Protein AF-A0A8T3WHX4-F1 (afdb_monomer_lite)

Sequence (305 aa):
MKNKLLLIAVSFVVFTLLFSSGVLADYHKINESRRNDYTARLKHISCRIELTKTQLDIFSVANSSVLVYKAPLDADYSKLQELANLLNHKEFDRYFTTTFKDNLKNAVKAVQAEKFGIKKTNITMQQKLNLKSLNKETIAAFANCTNNADKNWSNARADHLNSWITRWNNIIAKMKEKGYDTAEMEVVVADAQNMLLPAIEAVRSATKKDIRTSMENARNLHLHLWARFEIARINTYLKSIESEAALAGYTAEISAIKAKLDQASNTAVTGKKYREGEFETVWSLIKDATKMLKELNKKLKENAS

Secondary structure (DSSP, 8-state):
-HHHHHHHHHHHHHHHHHHHHHHHHHHHHHHHHHHHHHHHHHHHHHHHHHHHHHHHHHHTTT-GGGGGGHHHHHHHHHHHHHHHHTT-HHHHHHHIIIIIHHHHHHHHHHHHHHHHHTTTS---HHHHHHHHHHHHHHHHHHHHHHHHHHHHHHHHHHHHHHHHHHHHHHHHHHHHTTT---HHHHHHHHHIIIIIHHHHHHHHT--TTTHHHHHHHHHHHHHHHHHHHHHHHHHHHHHHHHHHHHHTT-HHHHHHHHHHHHHHHHH--TTSPPPTTHHHHHHHHHHHHHHHHHHHHHHHHHHT-

Radius of gyration: 28.19 Å; chains: 1; bounding box: 70×34×85 Å

Foldseek 3Di:
DVVVVVVVVVVVVVVVVVVPVVVVVVVVVVLVLLLLVLVLVLLLLVLLLQLLQLLLVLLCVQPVVLNVLNVQSVVLSVVLVVCSVVSVVVVSVVSVVPSNVVSSVVSVVSSVVSVVCVVVGPDDPVSVVVSVVSNVVSVVSSVVSNQVSLLSSLLSLLVSLVVVLVVLVVVLVVCVVVVFDQPQSVVLSVVCVVQLNVLSVCLNPDDPVCNVVSSLLSVQQSLLSVLSNLLSVLVRLCVVCVVVCVVVVNPVLSVLLVVLSVLLNVLSDGPDGHDPCSSVSSVVSSVVSVVSSVVSVVVSVVVVD

Structure (mmCIF, N/CA/C/O backbone):
data_AF-A0A8T3WHX4-F1
#
_entry.id   AF-A0A8T3WHX4-F1
#
loop_
_atom_site.group_PDB
_atom_site.id
_atom_site.type_symbol
_atom_site.label_atom_id
_atom_site.label_alt_id
_atom_site.label_comp_id
_atom_site.label_asym_id
_atom_site.label_entity_id
_atom_site.label_seq_id
_atom_site.pdbx_PDB_ins_code
_atom_site.Cartn_x
_atom_site.Cartn_y
_atom_site.Cartn_z
_atom_site.occupancy
_atom_site.B_iso_or_equiv
_atom_site.auth_seq_id
_atom_site.auth_comp_id
_atom_site.auth_asym_id
_atom_site.auth_atom_id
_atom_site.pdbx_PDB_model_num
ATOM 1 N N . MET A 1 1 ? -35.736 -15.973 37.127 1.00 44.12 1 MET A N 1
ATOM 2 C CA . MET A 1 1 ? -34.348 -16.419 36.846 1.00 44.12 1 MET A CA 1
ATOM 3 C C . MET A 1 1 ? -34.167 -17.102 35.484 1.00 44.12 1 MET A C 1
ATOM 5 O O . MET A 1 1 ? -33.146 -16.854 34.862 1.00 44.12 1 MET A O 1
ATOM 9 N N . LYS A 1 2 ? -35.134 -17.869 34.950 1.00 34.66 2 LYS A N 1
ATOM 10 C CA . LYS A 1 2 ? -34.991 -18.561 33.646 1.00 34.66 2 LYS A CA 1
ATOM 11 C C . LYS A 1 2 ? -34.812 -17.649 32.411 1.00 34.66 2 LYS A C 1
ATOM 13 O O . LYS A 1 2 ? -34.098 -18.032 31.493 1.00 34.66 2 LYS A O 1
ATOM 18 N N . ASN A 1 3 ? -35.338 -16.419 32.417 1.00 35.06 3 ASN A N 1
ATOM 19 C CA . ASN A 1 3 ? -35.192 -15.495 31.275 1.00 35.06 3 ASN A CA 1
ATOM 20 C C . ASN A 1 3 ? -33.819 -14.798 31.182 1.00 35.06 3 ASN A C 1
ATOM 22 O O . ASN A 1 3 ? -33.457 -14.338 30.105 1.00 35.06 3 ASN A O 1
ATOM 26 N N . LYS A 1 4 ? -33.030 -14.741 32.269 1.00 33.72 4 LYS A N 1
ATOM 27 C CA . LYS A 1 4 ? -31.681 -14.140 32.235 1.00 33.72 4 LYS A CA 1
ATOM 28 C C . LYS A 1 4 ? -30.642 -15.084 31.614 1.00 33.72 4 LYS A C 1
ATOM 30 O O . LYS A 1 4 ? -29.783 -14.624 30.875 1.00 33.72 4 LYS A O 1
ATOM 35 N N . LEU A 1 5 ? -30.773 -16.397 31.825 1.00 33.88 5 LEU A N 1
ATOM 36 C CA . LEU A 1 5 ? -29.877 -17.401 31.230 1.00 33.88 5 LEU A CA 1
ATOM 37 C C . LEU A 1 5 ? -30.015 -17.505 29.701 1.00 33.88 5 LEU A C 1
ATOM 39 O O . LEU A 1 5 ? -29.019 -17.718 29.013 1.00 33.88 5 LEU A O 1
ATOM 43 N N . LEU A 1 6 ? -31.223 -17.307 29.159 1.00 29.81 6 LEU A N 1
ATOM 44 C CA . LEU A 1 6 ? -31.456 -17.385 27.712 1.00 29.81 6 LEU A CA 1
ATOM 45 C C . LEU A 1 6 ? -30.807 -16.210 26.952 1.00 29.81 6 LEU A C 1
ATOM 47 O O . LEU A 1 6 ? -30.259 -16.402 25.870 1.00 29.81 6 LEU A O 1
ATOM 51 N N . LEU A 1 7 ? -30.801 -15.008 27.543 1.00 34.72 7 LEU A N 1
ATOM 52 C CA . LEU A 1 7 ? -30.148 -13.815 26.981 1.00 34.72 7 LEU A CA 1
ATOM 53 C C . LEU A 1 7 ? -28.613 -13.930 26.969 1.00 34.72 7 LEU A C 1
ATOM 55 O O . LEU A 1 7 ? -27.963 -13.484 26.025 1.00 34.72 7 LEU A O 1
ATOM 59 N N . ILE A 1 8 ? -28.034 -14.580 27.982 1.00 39.50 8 ILE A N 1
ATOM 60 C CA . ILE A 1 8 ? -26.582 -14.787 28.098 1.00 39.50 8 ILE A CA 1
ATOM 61 C C . ILE A 1 8 ? -26.089 -15.818 27.064 1.00 39.50 8 ILE A C 1
ATOM 63 O O . ILE A 1 8 ? -25.049 -15.614 26.433 1.00 39.50 8 ILE A O 1
ATOM 67 N N . ALA A 1 9 ? -26.866 -16.879 26.813 1.00 30.94 9 ALA A N 1
ATOM 68 C CA . ALA A 1 9 ? -26.526 -17.920 25.838 1.00 30.94 9 ALA A CA 1
ATOM 69 C C . ALA A 1 9 ? -26.570 -17.426 24.375 1.00 30.94 9 ALA A C 1
ATOM 71 O O . ALA A 1 9 ? -25.698 -17.779 23.578 1.00 30.94 9 ALA A O 1
ATOM 72 N N . VAL A 1 10 ? -27.523 -16.552 24.025 1.00 35.22 10 VAL A N 1
ATOM 73 C CA . VAL A 1 10 ? -27.605 -15.943 22.680 1.00 35.22 10 VAL A CA 1
ATOM 74 C C . VAL A 1 10 ? -26.435 -14.978 22.433 1.00 35.22 10 VAL A C 1
ATOM 76 O O . VAL A 1 10 ? -25.884 -14.937 21.332 1.00 35.22 10 VAL A O 1
ATOM 79 N N . SER A 1 11 ? -25.967 -14.275 23.469 1.00 36.84 11 SER A N 1
ATOM 80 C CA . SER A 1 11 ? -24.803 -13.381 23.380 1.00 36.84 11 SER A CA 1
ATOM 81 C C . SER A 1 11 ? -23.476 -14.143 23.158 1.00 36.84 11 SER A C 1
ATOM 83 O O . SER A 1 11 ? -22.572 -13.657 22.474 1.00 36.84 11 SER A O 1
ATOM 85 N N . PHE A 1 12 ? -23.368 -15.383 23.656 1.00 37.88 12 PHE A N 1
ATOM 86 C CA . PHE A 1 12 ? -22.169 -16.231 23.551 1.00 37.88 12 PHE A CA 1
ATOM 87 C C . PHE A 1 12 ? -21.910 -16.781 22.133 1.00 37.88 12 PHE A C 1
ATOM 89 O O . PHE A 1 12 ? -20.769 -16.755 21.657 1.00 37.88 12 PHE A O 1
ATOM 96 N N . VAL A 1 13 ? -22.961 -17.221 21.430 1.00 34.72 13 VAL A N 1
ATOM 97 C CA . VAL A 1 13 ? -22.865 -17.746 20.049 1.00 34.72 13 VAL A CA 1
ATOM 98 C C . VAL A 1 13 ? -22.573 -16.621 19.051 1.00 34.72 13 VAL A C 1
ATOM 100 O O . VAL A 1 13 ? -21.792 -16.790 18.115 1.00 34.72 13 VAL A O 1
ATOM 103 N N . VAL A 1 14 ? -23.110 -15.425 19.299 1.00 42.41 14 VAL A N 1
ATOM 104 C CA . VAL A 1 14 ? -22.839 -14.244 18.472 1.00 42.41 14 VAL A CA 1
ATOM 105 C C . VAL A 1 14 ? -21.390 -13.764 18.651 1.00 42.41 14 VAL A C 1
ATOM 107 O O . VAL A 1 14 ? -20.746 -13.414 17.667 1.00 42.41 14 VAL A O 1
ATOM 110 N N . PHE A 1 15 ? -20.815 -13.810 19.860 1.00 36.56 15 PHE A N 1
ATOM 111 C CA . PHE A 1 15 ? -19.453 -13.310 20.119 1.00 36.56 15 PHE A CA 1
ATOM 112 C C . PHE A 1 15 ? -18.329 -14.180 19.524 1.00 36.56 15 PHE A C 1
ATOM 114 O O . PHE A 1 15 ? -17.323 -13.647 19.054 1.00 36.56 15 PHE A O 1
ATOM 121 N N . THR A 1 16 ? -18.494 -15.505 19.482 1.00 33.81 16 THR A N 1
ATOM 122 C CA . THR A 1 16 ? -17.503 -16.434 18.898 1.00 33.81 16 THR A CA 1
ATOM 123 C C . THR A 1 16 ? -17.530 -16.450 17.363 1.00 33.81 16 THR A C 1
ATOM 125 O O . THR A 1 16 ? -16.471 -16.535 16.739 1.00 33.81 16 THR A O 1
ATOM 128 N N . LEU A 1 17 ? -18.695 -16.242 16.735 1.00 30.28 17 LEU A N 1
ATOM 129 C CA . LEU A 1 17 ? -18.825 -16.098 15.273 1.00 30.28 17 LEU A CA 1
ATOM 130 C C . LEU A 1 17 ? -18.271 -14.764 14.727 1.00 30.28 17 LEU A C 1
ATOM 132 O O . LEU A 1 17 ? -17.933 -14.659 13.543 1.00 30.28 17 LEU A O 1
ATOM 136 N N . LEU A 1 18 ? -18.133 -13.741 15.577 1.00 38.16 18 LEU A N 1
ATOM 137 C CA . LEU A 1 18 ? -17.643 -12.409 15.191 1.00 38.16 18 LEU A CA 1
ATOM 138 C C . LEU A 1 18 ? -16.124 -12.312 15.035 1.00 38.16 18 LEU A C 1
ATOM 140 O O . LEU A 1 18 ? -15.649 -11.438 14.309 1.00 38.16 18 LEU A O 1
ATOM 144 N N . PHE A 1 19 ? -15.360 -13.201 15.673 1.00 36.44 19 PHE A N 1
ATOM 145 C CA . PHE A 1 19 ? -13.902 -13.228 15.527 1.00 36.44 19 PHE A CA 1
ATOM 146 C C . PHE A 1 19 ? -13.427 -14.156 14.403 1.00 36.44 19 PHE A C 1
ATOM 148 O O . PHE A 1 19 ? -12.376 -13.898 13.829 1.00 36.44 19 PHE A O 1
ATOM 155 N N . SER A 1 20 ? -14.188 -15.185 14.023 1.00 29.36 20 SER A N 1
ATOM 156 C CA . SER A 1 20 ? -13.793 -16.122 12.959 1.00 29.36 20 SER A CA 1
ATOM 157 C C . SER A 1 20 ? -14.139 -15.623 11.548 1.00 29.36 20 SER A C 1
ATOM 159 O O . SER A 1 20 ? -13.330 -15.754 10.629 1.00 29.36 20 SER A O 1
ATOM 161 N N . SER A 1 21 ? -15.295 -14.976 11.369 1.00 31.39 21 SER A N 1
ATOM 162 C CA . SER A 1 21 ? -15.745 -14.477 10.057 1.00 31.39 21 SER A CA 1
ATOM 163 C C . SER A 1 21 ? -15.014 -13.208 9.587 1.00 31.39 21 SER A C 1
ATOM 165 O O . SER A 1 21 ? -14.838 -13.004 8.386 1.00 31.39 21 SER A O 1
ATOM 167 N N . GLY A 1 22 ? -14.526 -12.374 10.514 1.00 33.88 22 GLY A N 1
ATOM 168 C CA . GLY A 1 22 ? -13.678 -11.217 10.196 1.00 33.88 22 GLY A CA 1
ATOM 169 C C . GLY A 1 22 ? -12.252 -11.603 9.783 1.00 33.88 22 GLY A C 1
ATOM 170 O O . GLY A 1 22 ? -11.690 -10.991 8.881 1.00 33.88 22 GLY A O 1
ATOM 171 N N . VAL A 1 23 ? -11.692 -12.660 10.381 1.00 35.44 23 VAL A N 1
ATOM 172 C CA . VAL A 1 23 ? -10.307 -13.101 10.134 1.00 35.44 23 VAL A CA 1
ATOM 173 C C . VAL A 1 23 ? -10.142 -13.761 8.757 1.00 35.44 23 VAL A C 1
ATOM 175 O O . VAL A 1 23 ? -9.121 -13.558 8.104 1.00 35.44 23 VAL A O 1
ATOM 178 N N . LEU A 1 24 ? -11.153 -14.485 8.262 1.00 32.44 24 LEU A N 1
ATOM 179 C CA . LEU A 1 24 ? -11.115 -15.097 6.924 1.00 32.44 24 LEU A CA 1
ATOM 180 C C . LEU A 1 24 ? -11.288 -14.069 5.789 1.00 32.44 24 LEU A C 1
ATOM 182 O O . LEU A 1 24 ? -10.594 -14.156 4.774 1.00 32.44 24 LEU A O 1
ATOM 186 N N . ALA A 1 25 ? -12.147 -13.057 5.969 1.00 38.97 25 ALA A N 1
ATOM 187 C CA . ALA A 1 25 ? -12.275 -11.944 5.021 1.00 38.97 25 ALA A CA 1
ATOM 188 C C . ALA A 1 25 ? -11.016 -11.052 4.999 1.00 38.97 25 ALA A C 1
ATOM 190 O O . ALA A 1 25 ? -10.627 -10.550 3.941 1.00 38.97 25 ALA A O 1
ATOM 191 N N . ASP A 1 26 ? -10.346 -10.908 6.147 1.00 40.34 26 ASP A N 1
ATOM 192 C CA . ASP A 1 26 ? -9.062 -10.213 6.267 1.00 40.34 26 ASP A CA 1
ATOM 193 C C . ASP A 1 26 ? -7.917 -10.966 5.592 1.00 40.34 26 ASP A C 1
ATOM 195 O O . ASP A 1 26 ? -7.108 -10.353 4.897 1.00 40.34 26 ASP A O 1
ATOM 199 N N . TYR A 1 27 ? -7.868 -12.293 5.724 1.00 38.28 27 TYR A N 1
ATOM 200 C CA . TYR A 1 27 ? -6.847 -13.115 5.075 1.00 38.28 27 TYR A CA 1
ATOM 201 C C . TYR A 1 27 ? -6.923 -13.030 3.541 1.00 38.28 27 TYR A C 1
ATOM 203 O O . TYR A 1 27 ? -5.904 -12.838 2.874 1.00 38.28 27 TYR A O 1
ATOM 211 N N . HIS A 1 28 ? -8.132 -13.088 2.971 1.00 47.25 28 HIS A N 1
ATOM 212 C CA . HIS A 1 28 ? -8.327 -13.014 1.520 1.00 47.25 28 HIS A CA 1
ATOM 213 C C . HIS A 1 28 ? -7.901 -11.660 0.923 1.00 47.25 28 HIS A C 1
ATOM 215 O O . HIS A 1 28 ? -7.259 -11.633 -0.127 1.00 47.25 28 HIS A O 1
ATOM 221 N N . LYS A 1 29 ? -8.185 -10.545 1.610 1.00 51.53 29 LYS A N 1
ATOM 222 C CA . LYS A 1 29 ? -7.857 -9.189 1.131 1.00 51.53 29 LYS A CA 1
ATOM 223 C C . LYS A 1 29 ? -6.411 -8.762 1.413 1.00 51.53 29 LYS A C 1
ATOM 225 O O . LYS A 1 29 ? -5.824 -8.037 0.612 1.00 51.53 29 LYS A O 1
ATOM 230 N N . ILE A 1 30 ? -5.785 -9.263 2.485 1.00 54.19 30 ILE A N 1
ATOM 231 C CA . ILE A 1 30 ? -4.330 -9.122 2.698 1.00 54.19 30 ILE A CA 1
ATOM 232 C C . ILE A 1 30 ? -3.565 -9.824 1.567 1.00 54.19 30 ILE A C 1
ATOM 234 O O . ILE A 1 30 ? -2.595 -9.272 1.042 1.00 54.19 30 ILE A O 1
ATOM 238 N N . ASN A 1 31 ? -4.025 -11.005 1.149 1.00 59.16 31 ASN A N 1
ATOM 239 C CA . ASN A 1 31 ? -3.454 -11.720 0.008 1.00 59.16 31 ASN A CA 1
ATOM 240 C C . ASN A 1 31 ? -3.692 -10.989 -1.323 1.00 59.16 31 ASN A C 1
ATOM 242 O O . ASN A 1 31 ? -2.823 -11.022 -2.190 1.00 59.16 31 ASN A O 1
ATOM 246 N N . GLU A 1 32 ? -4.810 -10.278 -1.474 1.00 64.25 32 GLU A N 1
ATOM 247 C CA . GLU A 1 32 ? -5.110 -9.456 -2.653 1.00 64.25 32 GLU A CA 1
ATOM 248 C C . GLU A 1 32 ? -4.188 -8.229 -2.766 1.00 64.25 32 GLU A C 1
ATOM 250 O O . GLU A 1 32 ? -3.567 -8.030 -3.809 1.00 64.25 32 GLU A O 1
ATOM 255 N N . SER A 1 33 ? -3.984 -7.466 -1.681 1.00 64.38 33 SER A N 1
ATOM 256 C CA . SER A 1 33 ? -3.007 -6.360 -1.680 1.00 64.38 33 SER A CA 1
ATOM 257 C C . SER A 1 33 ? -1.594 -6.856 -2.000 1.00 64.38 33 SER A C 1
ATOM 259 O O . SER A 1 33 ? -0.880 -6.218 -2.771 1.00 64.38 33 SER A O 1
ATOM 261 N N . ARG A 1 34 ? -1.189 -8.000 -1.435 1.00 65.81 34 ARG A N 1
ATOM 262 C CA . ARG A 1 34 ? 0.125 -8.614 -1.693 1.00 65.81 34 ARG A CA 1
ATOM 263 C C . ARG A 1 34 ? 0.274 -9.083 -3.141 1.00 65.81 34 ARG A C 1
ATOM 265 O O . ARG A 1 34 ? 1.330 -8.898 -3.743 1.00 65.81 34 ARG A O 1
ATOM 272 N N . ARG A 1 35 ? -0.784 -9.655 -3.718 1.00 72.69 35 ARG A N 1
ATOM 273 C CA . ARG A 1 35 ? -0.833 -10.052 -5.131 1.00 72.69 35 ARG A CA 1
ATOM 274 C C . ARG A 1 35 ? -0.706 -8.839 -6.055 1.00 72.69 35 ARG A C 1
ATOM 276 O O . ARG A 1 35 ? 0.020 -8.911 -7.047 1.00 72.69 35 ARG A O 1
ATOM 283 N N . ASN A 1 36 ? -1.345 -7.722 -5.711 1.00 71.38 36 ASN A N 1
ATOM 284 C CA . ASN A 1 36 ? -1.266 -6.478 -6.480 1.00 71.38 36 ASN A CA 1
ATOM 285 C C . ASN A 1 36 ? 0.154 -5.884 -6.469 1.00 71.38 36 ASN A C 1
ATOM 287 O O . ASN A 1 36 ? 0.651 -5.485 -7.525 1.00 71.38 36 ASN A O 1
ATOM 291 N N . ASP A 1 37 ? 0.846 -5.912 -5.324 1.00 73.69 37 ASP A N 1
ATOM 292 C CA . ASP A 1 37 ? 2.240 -5.453 -5.218 1.00 73.69 37 ASP A CA 1
ATOM 293 C C . ASP A 1 37 ? 3.197 -6.289 -6.090 1.00 73.69 37 ASP A C 1
ATOM 295 O O . ASP A 1 37 ? 4.044 -5.735 -6.799 1.00 73.69 37 ASP A O 1
ATOM 299 N N . TYR A 1 38 ? 3.039 -7.618 -6.120 1.00 77.44 38 TYR A N 1
ATOM 300 C CA . TYR A 1 38 ? 3.853 -8.465 -7.001 1.00 77.44 38 TYR A CA 1
ATOM 301 C C . TYR A 1 38 ? 3.509 -8.323 -8.472 1.00 77.44 38 TYR A C 1
ATOM 303 O O . TYR A 1 38 ? 4.416 -8.294 -9.301 1.00 77.44 38 TYR A O 1
ATOM 311 N N . THR A 1 39 ? 2.228 -8.198 -8.803 1.00 80.69 39 THR A N 1
ATOM 312 C CA . THR A 1 39 ? 1.787 -7.994 -10.187 1.00 80.69 39 THR A CA 1
ATOM 313 C C . THR A 1 39 ? 2.396 -6.713 -10.757 1.00 80.69 39 THR A C 1
ATOM 315 O O . THR A 1 39 ? 2.941 -6.712 -11.863 1.00 80.69 39 THR A O 1
ATOM 318 N N . ALA A 1 40 ? 2.400 -5.634 -9.971 1.00 79.69 40 ALA A N 1
ATOM 319 C CA . ALA A 1 40 ? 3.067 -4.392 -10.334 1.00 79.69 40 ALA A CA 1
ATOM 320 C C . ALA A 1 40 ? 4.581 -4.562 -10.497 1.00 79.69 40 ALA A C 1
ATOM 322 O O . ALA A 1 40 ? 5.148 -4.174 -11.522 1.00 79.69 40 ALA A O 1
ATOM 323 N N . ARG A 1 41 ? 5.249 -5.190 -9.524 1.00 83.50 41 ARG A N 1
ATOM 324 C CA . ARG A 1 41 ? 6.698 -5.418 -9.587 1.00 83.50 41 ARG A CA 1
ATOM 325 C C . ARG A 1 41 ? 7.097 -6.281 -10.786 1.00 83.50 41 ARG A C 1
ATOM 327 O O . ARG A 1 41 ? 8.065 -5.954 -11.469 1.00 83.50 41 ARG A O 1
ATOM 334 N N . LEU A 1 42 ? 6.329 -7.324 -11.094 1.00 89.44 42 LEU A N 1
ATOM 335 C CA . LEU A 1 42 ? 6.496 -8.135 -12.299 1.00 89.44 42 LEU A CA 1
ATOM 336 C C . LEU A 1 42 ? 6.311 -7.317 -13.572 1.00 89.44 42 LEU A C 1
ATOM 338 O O . LEU A 1 42 ? 7.056 -7.519 -14.528 1.00 89.44 42 LEU A O 1
ATOM 342 N N . LYS A 1 43 ? 5.370 -6.366 -13.597 1.00 89.00 43 LYS A N 1
ATOM 343 C CA . LYS A 1 43 ? 5.200 -5.479 -14.751 1.00 89.00 43 LYS A CA 1
ATOM 344 C C . LYS A 1 43 ? 6.442 -4.615 -14.979 1.00 89.00 43 LYS A C 1
ATOM 346 O O . LYS A 1 43 ? 6.907 -4.536 -16.112 1.00 89.00 43 LYS A O 1
ATOM 351 N N . HIS A 1 44 ? 7.036 -4.052 -13.925 1.00 88.12 44 HIS A N 1
ATOM 352 C CA . HIS A 1 44 ? 8.306 -3.317 -14.032 1.00 88.12 44 HIS A CA 1
ATOM 353 C C . HIS A 1 44 ? 9.461 -4.192 -14.526 1.00 88.12 44 HIS A C 1
ATOM 355 O O . HIS A 1 44 ? 10.242 -3.763 -15.378 1.00 88.12 44 HIS A O 1
ATOM 361 N N . ILE A 1 45 ? 9.562 -5.415 -14.003 1.00 91.94 45 ILE A N 1
ATOM 362 C CA . ILE A 1 45 ? 10.577 -6.392 -14.412 1.00 91.94 45 ILE A CA 1
ATOM 363 C C . ILE A 1 45 ? 10.409 -6.744 -15.890 1.00 91.94 45 ILE A C 1
ATOM 365 O O . ILE A 1 45 ? 11.378 -6.663 -16.638 1.00 91.94 45 ILE A O 1
ATOM 369 N N . SER A 1 46 ? 9.181 -7.024 -16.329 1.00 94.06 46 SER A N 1
ATOM 370 C CA . SER A 1 46 ? 8.849 -7.274 -17.735 1.00 94.06 46 SER A CA 1
ATOM 371 C C . SER A 1 46 ? 9.247 -6.096 -18.626 1.00 94.06 46 SER A C 1
ATOM 373 O O . SER A 1 46 ? 9.973 -6.303 -19.592 1.00 94.06 46 SER A O 1
ATOM 375 N N . CYS A 1 47 ? 8.896 -4.852 -18.267 1.00 92.94 47 CYS A N 1
ATOM 376 C CA . CYS A 1 47 ? 9.319 -3.672 -19.034 1.00 92.94 47 CYS A CA 1
ATOM 377 C C . CYS A 1 47 ? 10.850 -3.616 -19.191 1.00 92.94 47 CYS A C 1
ATOM 379 O O . CYS A 1 47 ? 11.364 -3.287 -20.259 1.00 92.94 47 CYS A O 1
ATOM 381 N N . ARG A 1 48 ? 11.592 -3.921 -18.118 1.00 93.88 48 ARG A N 1
ATOM 382 C CA . ARG A 1 48 ? 13.059 -3.888 -18.108 1.00 93.88 48 ARG A CA 1
ATOM 383 C C . ARG A 1 48 ? 13.669 -5.004 -18.953 1.00 93.88 48 ARG A C 1
ATOM 385 O O . ARG A 1 48 ? 14.607 -4.729 -19.695 1.00 93.88 48 ARG A O 1
ATOM 392 N N . ILE A 1 49 ? 13.136 -6.218 -18.845 1.00 95.38 49 ILE A N 1
ATOM 393 C CA . ILE A 1 49 ? 13.542 -7.370 -19.653 1.00 95.38 49 ILE A CA 1
ATOM 394 C C . ILE A 1 49 ? 13.298 -7.082 -21.133 1.00 95.38 49 ILE A C 1
ATOM 396 O O . ILE A 1 49 ? 14.220 -7.235 -21.926 1.00 95.38 49 ILE A O 1
ATOM 400 N N . GLU A 1 50 ? 12.118 -6.580 -21.498 1.00 95.88 50 GLU A N 1
ATOM 401 C CA . GLU A 1 50 ? 11.776 -6.276 -22.892 1.00 95.88 50 GLU A CA 1
ATOM 402 C C . GLU A 1 50 ? 12.651 -5.162 -23.481 1.00 95.88 50 GLU A C 1
ATOM 404 O O . GLU A 1 50 ? 13.133 -5.295 -24.608 1.00 95.88 50 GLU A O 1
ATOM 409 N N . LEU A 1 51 ? 12.967 -4.114 -22.706 1.00 95.88 51 LEU A N 1
ATOM 410 C CA . LEU A 1 51 ? 13.972 -3.118 -23.100 1.00 95.88 51 LEU A CA 1
ATOM 411 C C . LEU A 1 51 ? 15.312 -3.791 -23.413 1.00 95.88 51 LEU A C 1
ATOM 413 O O . LEU A 1 51 ? 15.895 -3.550 -24.467 1.00 95.88 51 LEU A O 1
ATOM 417 N N . THR A 1 52 ? 15.814 -4.615 -22.493 1.00 95.69 52 THR A N 1
ATOM 418 C CA . THR A 1 52 ? 17.122 -5.256 -22.647 1.00 95.69 52 THR A CA 1
ATOM 419 C C . THR A 1 52 ? 17.132 -6.235 -23.819 1.00 95.69 52 THR A C 1
ATOM 421 O O . THR A 1 52 ? 18.048 -6.174 -24.630 1.00 95.69 52 THR A O 1
ATOM 424 N N . LYS A 1 53 ? 16.102 -7.071 -23.980 1.00 97.00 53 LYS A N 1
ATOM 425 C CA . LYS A 1 53 ? 15.962 -8.003 -25.109 1.00 97.00 53 LYS A CA 1
ATOM 426 C C . LYS A 1 53 ? 15.915 -7.275 -26.449 1.00 97.00 53 LYS A C 1
ATOM 428 O O . LYS A 1 53 ? 16.647 -7.656 -27.355 1.00 97.00 53 LYS A O 1
ATOM 433 N N . THR A 1 54 ? 15.133 -6.200 -26.546 1.00 95.38 54 THR A N 1
ATOM 434 C CA . THR A 1 54 ? 15.047 -5.395 -27.773 1.00 95.38 54 THR A CA 1
ATOM 435 C C . THR A 1 54 ? 16.382 -4.716 -28.081 1.00 95.38 54 THR A C 1
ATOM 437 O O . THR A 1 54 ? 16.806 -4.659 -29.229 1.00 95.38 54 THR A O 1
ATOM 440 N N . GLN A 1 55 ? 17.105 -4.240 -27.062 1.00 93.94 55 GLN A N 1
ATOM 441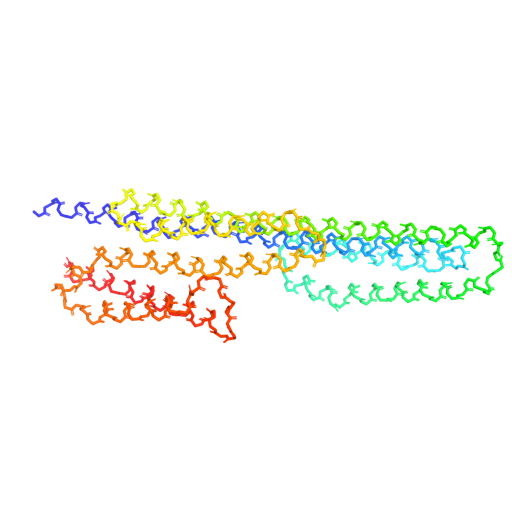 C CA . GLN A 1 55 ? 18.453 -3.704 -27.260 1.00 93.94 55 GLN A CA 1
ATOM 442 C C . GLN A 1 55 ? 19.444 -4.778 -27.718 1.00 93.94 55 GLN A C 1
ATOM 444 O O . GLN A 1 55 ? 20.269 -4.493 -28.580 1.00 93.94 55 GLN A O 1
ATOM 449 N N . LEU A 1 56 ? 19.357 -6.003 -27.192 1.00 94.81 56 LEU A N 1
ATOM 450 C CA . LEU A 1 56 ? 20.164 -7.126 -27.673 1.00 94.81 56 LEU A CA 1
ATOM 451 C C . LEU A 1 56 ? 19.876 -7.431 -29.153 1.00 94.81 56 LEU A C 1
ATOM 453 O O . LEU A 1 56 ? 20.827 -7.654 -29.890 1.00 94.81 56 LEU A O 1
ATOM 457 N N . ASP A 1 57 ? 18.618 -7.360 -29.607 1.00 94.00 57 ASP A N 1
ATOM 458 C CA . ASP A 1 57 ? 18.263 -7.510 -31.033 1.00 94.00 57 ASP A CA 1
ATOM 459 C C . ASP A 1 57 ? 18.814 -6.384 -31.905 1.00 94.00 57 ASP A C 1
ATOM 461 O O . ASP A 1 57 ? 19.375 -6.619 -32.970 1.00 94.00 57 ASP A O 1
ATOM 465 N N . ILE A 1 58 ? 18.679 -5.138 -31.449 1.00 90.50 58 ILE A N 1
ATOM 466 C CA . ILE A 1 58 ? 19.217 -3.976 -32.164 1.00 90.50 58 ILE A CA 1
ATOM 467 C C . ILE A 1 58 ? 20.729 -4.148 -32.349 1.00 90.50 58 ILE A C 1
ATOM 469 O O . ILE A 1 58 ? 21.262 -3.927 -33.435 1.00 90.50 58 ILE A O 1
ATOM 473 N N . PHE A 1 59 ? 21.434 -4.561 -31.296 1.00 88.44 59 PHE A N 1
ATOM 474 C CA . PHE A 1 59 ? 22.889 -4.666 -31.314 1.00 88.44 59 PHE A CA 1
ATOM 475 C C . PHE A 1 59 ? 23.424 -6.003 -31.845 1.00 88.44 59 PHE A C 1
ATOM 477 O O . PHE A 1 59 ? 24.613 -6.084 -32.155 1.00 88.44 59 PHE A O 1
ATOM 484 N N . SER A 1 60 ? 22.579 -7.016 -32.066 1.00 90.12 60 SER A N 1
ATOM 485 C CA . SER A 1 60 ? 23.013 -8.297 -32.640 1.00 90.12 60 SER A CA 1
ATOM 486 C C . SER A 1 60 ? 23.496 -8.180 -34.084 1.00 90.12 60 SER A C 1
ATOM 488 O O . SER A 1 60 ? 24.213 -9.057 -34.557 1.00 90.12 60 SER A O 1
ATOM 490 N N . VAL A 1 61 ? 23.150 -7.087 -34.776 1.00 84.56 61 VAL A N 1
ATOM 491 C CA . VAL A 1 61 ? 23.702 -6.738 -36.097 1.00 84.56 61 VAL A CA 1
ATOM 492 C C . VAL A 1 61 ? 25.228 -6.592 -36.049 1.00 84.56 61 VAL A C 1
ATOM 494 O O . VAL A 1 61 ? 25.899 -6.885 -37.034 1.00 84.56 61 VAL A O 1
ATOM 497 N N . ALA A 1 62 ? 25.783 -6.148 -34.915 1.00 81.56 62 ALA A N 1
ATOM 498 C CA . ALA A 1 62 ? 27.227 -6.047 -34.721 1.00 81.56 62 ALA A CA 1
ATOM 499 C C . ALA A 1 62 ? 27.845 -7.363 -34.228 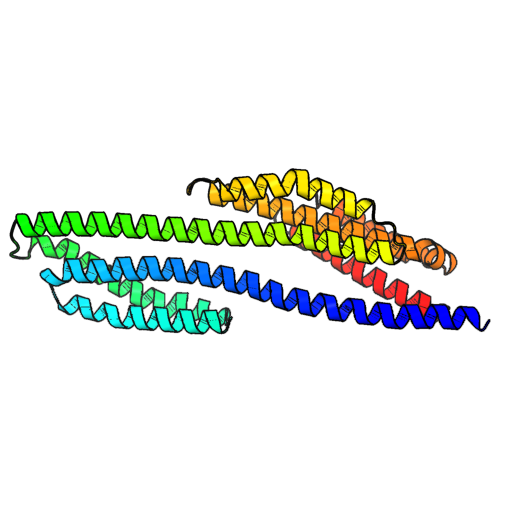1.00 81.56 62 ALA A C 1
ATOM 501 O O . ALA A 1 62 ? 28.949 -7.711 -34.643 1.00 81.56 62 ALA A O 1
ATOM 502 N N . ASN A 1 63 ? 27.134 -8.090 -33.363 1.00 86.19 63 ASN A N 1
ATOM 503 C CA . ASN A 1 63 ? 27.598 -9.341 -32.778 1.00 86.19 63 ASN A CA 1
ATOM 504 C C . ASN A 1 63 ? 26.411 -10.213 -32.346 1.00 86.19 63 ASN A C 1
ATOM 506 O O . ASN A 1 63 ? 25.777 -9.951 -31.325 1.00 86.19 63 ASN A O 1
ATOM 510 N N . SER A 1 64 ? 26.129 -11.291 -33.076 1.00 89.19 64 SER A N 1
ATOM 511 C CA . SER A 1 64 ? 24.989 -12.169 -32.782 1.00 89.19 64 SER A CA 1
ATOM 512 C C . SER A 1 64 ? 25.126 -12.952 -31.470 1.00 89.19 64 SER A C 1
ATOM 514 O O . SER A 1 64 ? 24.113 -13.383 -30.918 1.00 89.19 64 SER A O 1
ATOM 516 N N . SER A 1 65 ? 26.339 -13.095 -30.918 1.00 91.62 65 SER A N 1
ATOM 517 C CA . SER A 1 65 ? 26.564 -13.838 -29.666 1.00 91.62 65 SER A CA 1
ATOM 518 C C . SER A 1 65 ? 25.856 -13.216 -28.458 1.00 91.62 65 SER A C 1
ATOM 520 O O . SER A 1 65 ? 25.525 -13.928 -27.511 1.00 91.62 65 SER A O 1
ATOM 522 N N . VAL A 1 66 ? 25.529 -11.918 -28.503 1.00 92.38 66 VAL A N 1
ATOM 523 C CA . VAL A 1 66 ? 24.795 -11.247 -27.418 1.00 92.38 66 VAL A CA 1
ATOM 524 C C . VAL A 1 66 ? 23.366 -11.770 -27.247 1.00 92.38 66 VAL A C 1
ATOM 526 O O . VAL A 1 66 ? 22.772 -11.612 -26.182 1.00 92.38 66 VAL A O 1
ATOM 529 N N . LEU A 1 67 ? 22.808 -12.454 -28.248 1.00 95.31 67 LEU A N 1
ATOM 530 C CA . LEU A 1 67 ? 21.476 -13.051 -28.145 1.00 95.31 67 LEU A CA 1
ATOM 531 C C . LEU A 1 67 ? 21.409 -14.178 -27.099 1.00 95.31 67 LEU A C 1
ATOM 533 O O . LEU A 1 67 ? 20.320 -14.470 -26.603 1.00 95.31 67 LEU A O 1
ATOM 537 N N . VAL A 1 68 ? 22.553 -14.744 -26.681 1.00 96.25 68 VAL A N 1
ATOM 538 C CA . VAL A 1 68 ? 22.624 -15.759 -25.612 1.00 96.25 68 VAL A CA 1
ATOM 539 C C . VAL A 1 68 ? 22.038 -15.263 -24.284 1.00 96.25 68 VAL A C 1
ATOM 541 O O . VAL A 1 68 ? 21.533 -16.05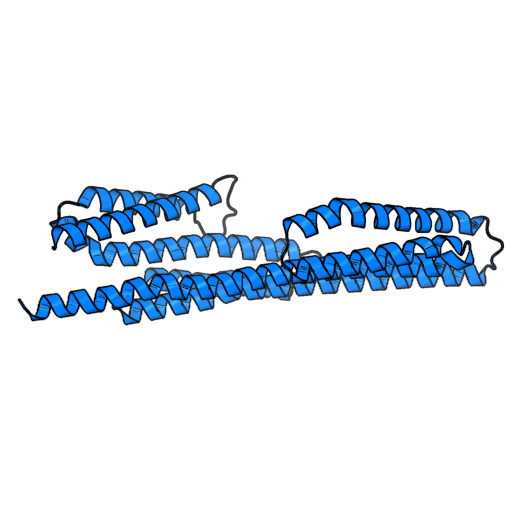3 -23.491 1.00 96.25 68 VAL A O 1
ATOM 544 N N . TYR A 1 69 ? 22.045 -13.947 -24.049 1.00 96.19 69 TYR A N 1
ATOM 545 C CA . TYR A 1 69 ? 21.525 -13.351 -22.821 1.00 96.19 69 TYR A CA 1
ATOM 546 C C . TYR A 1 69 ? 19.992 -13.293 -22.763 1.00 96.19 69 TYR A C 1
ATOM 548 O O . TYR A 1 69 ? 19.451 -12.979 -21.706 1.00 96.19 69 TYR A O 1
ATOM 556 N N . LYS A 1 70 ? 19.271 -13.597 -23.851 1.00 96.75 70 LYS A N 1
ATOM 557 C CA . LYS A 1 70 ? 17.799 -13.542 -23.869 1.00 96.75 70 LYS A CA 1
ATOM 558 C C . LYS A 1 70 ? 17.145 -14.676 -23.083 1.00 96.75 70 LYS A C 1
ATOM 560 O O . LYS A 1 70 ? 16.284 -14.411 -22.251 1.00 96.75 70 LYS A O 1
ATOM 565 N N . ALA A 1 71 ? 17.576 -15.916 -23.316 1.00 96.31 71 ALA A N 1
ATOM 566 C CA . ALA A 1 71 ? 16.959 -17.090 -22.700 1.00 96.31 71 ALA A CA 1
ATOM 567 C C . ALA A 1 71 ? 17.014 -17.070 -21.156 1.00 96.31 71 ALA A C 1
ATOM 569 O O . ALA A 1 71 ? 15.988 -17.353 -20.536 1.00 96.31 71 ALA A O 1
ATOM 570 N N . PRO A 1 72 ? 18.128 -16.662 -20.508 1.00 95.94 72 PRO A N 1
ATOM 571 C CA . PRO A 1 72 ? 18.149 -16.465 -19.059 1.00 95.94 72 PRO A CA 1
ATOM 572 C C . PRO A 1 72 ? 17.120 -15.441 -18.563 1.00 95.94 72 PRO A C 1
ATOM 574 O O . PRO A 1 72 ? 16.478 -15.683 -17.548 1.00 95.94 72 PRO A O 1
ATOM 577 N N . LEU A 1 73 ? 16.904 -14.332 -19.283 1.00 96.00 73 LEU A N 1
ATOM 578 C CA . LEU A 1 73 ? 15.924 -13.315 -18.880 1.00 96.00 73 LEU A CA 1
ATOM 579 C C . LEU A 1 73 ? 14.480 -13.829 -18.971 1.00 96.00 73 LEU A C 1
ATOM 581 O O . LEU A 1 73 ? 13.671 -13.535 -18.091 1.00 96.00 73 LEU A O 1
ATOM 585 N N . ASP A 1 74 ? 14.155 -14.608 -20.004 1.00 95.94 74 ASP A N 1
ATOM 586 C CA . ASP A 1 74 ? 12.828 -15.222 -20.153 1.00 95.94 74 ASP A CA 1
ATOM 587 C C . ASP A 1 74 ? 12.569 -16.282 -19.065 1.00 95.94 74 ASP A C 1
ATOM 589 O O . ASP A 1 74 ? 11.475 -16.349 -18.489 1.00 95.94 74 ASP A O 1
ATOM 593 N N . ALA A 1 75 ? 13.598 -17.066 -18.724 1.00 96.56 75 ALA A N 1
ATOM 594 C CA . ALA A 1 75 ? 13.550 -18.012 -17.614 1.00 96.56 75 ALA A CA 1
ATOM 595 C C . ALA A 1 75 ? 13.374 -17.295 -16.263 1.00 96.56 75 ALA A C 1
ATOM 597 O O . ALA A 1 75 ? 12.519 -17.692 -15.467 1.00 96.56 75 ALA A O 1
ATOM 598 N N . ASP A 1 76 ? 14.112 -16.205 -16.030 1.00 95.31 76 ASP A N 1
ATOM 599 C CA . ASP A 1 76 ? 14.000 -15.407 -14.807 1.00 95.31 76 ASP A CA 1
ATOM 600 C C . ASP A 1 76 ? 12.592 -14.816 -14.650 1.00 95.31 76 ASP A C 1
ATOM 602 O O . ASP A 1 76 ? 12.021 -14.856 -13.558 1.00 95.31 76 ASP A O 1
ATOM 606 N N . TYR A 1 77 ? 12.007 -14.285 -15.733 1.00 95.44 77 TYR A N 1
ATOM 607 C CA . TYR A 1 77 ? 10.641 -13.761 -15.705 1.00 95.44 77 TYR A CA 1
ATOM 608 C C . TYR A 1 77 ? 9.632 -14.848 -15.336 1.00 95.44 77 TYR A C 1
ATOM 610 O O . TYR A 1 77 ? 8.807 -14.643 -14.444 1.00 95.44 77 TYR A O 1
ATOM 618 N N . SER A 1 78 ? 9.741 -16.015 -15.974 1.00 96.44 78 SER A N 1
ATOM 619 C CA . SER A 1 78 ? 8.871 -17.164 -15.711 1.00 96.44 78 SER A CA 1
ATOM 620 C C . SER A 1 78 ? 8.973 -17.615 -14.252 1.00 96.44 78 SER A C 1
ATOM 622 O O . SER A 1 78 ? 7.952 -17.822 -13.593 1.00 96.44 78 SER A O 1
ATOM 624 N N . LYS A 1 79 ? 10.194 -17.679 -13.701 1.00 95.75 79 LYS A N 1
ATOM 625 C CA . LYS A 1 79 ? 10.402 -18.064 -12.302 1.00 95.75 79 LYS A CA 1
ATOM 626 C C . LYS A 1 79 ? 9.846 -17.032 -11.324 1.00 95.75 79 LYS A C 1
ATOM 628 O O . LYS A 1 79 ? 9.200 -17.390 -10.342 1.00 95.75 79 LYS A O 1
ATOM 633 N N . LEU A 1 80 ? 10.060 -15.745 -11.583 1.00 93.81 80 LEU A N 1
ATOM 634 C CA . LEU A 1 80 ? 9.497 -14.678 -10.757 1.00 93.81 80 LEU A CA 1
ATOM 635 C C . LEU A 1 80 ? 7.964 -14.673 -10.817 1.00 93.81 80 LEU A C 1
ATOM 637 O O . LEU A 1 80 ? 7.316 -14.445 -9.795 1.00 93.81 80 LEU A O 1
ATOM 641 N N . GLN A 1 81 ? 7.376 -14.956 -11.981 1.00 94.12 81 GLN A N 1
ATOM 642 C CA . GLN A 1 81 ? 5.929 -15.079 -12.140 1.00 94.12 81 GLN A CA 1
ATOM 643 C C . GLN A 1 81 ? 5.366 -16.265 -11.347 1.00 94.12 81 GLN A C 1
ATOM 645 O O . GLN A 1 81 ? 4.378 -16.105 -10.633 1.00 94.12 81 GLN A O 1
ATOM 650 N N . GLU A 1 82 ? 6.020 -17.426 -11.405 1.00 93.81 82 GLU A N 1
ATOM 651 C CA . GLU A 1 82 ? 5.686 -18.597 -10.586 1.00 93.81 82 GLU A CA 1
ATOM 652 C C . GLU A 1 82 ? 5.704 -18.249 -9.086 1.00 93.81 82 GLU A C 1
ATOM 654 O O . GLU A 1 82 ? 4.720 -18.467 -8.379 1.00 93.81 82 GLU A O 1
ATOM 659 N N . LEU A 1 83 ? 6.789 -17.632 -8.603 1.00 92.12 83 LEU A N 1
ATOM 660 C CA . LEU A 1 83 ? 6.946 -17.257 -7.193 1.00 92.12 83 LEU A CA 1
ATOM 661 C C . LEU A 1 83 ? 5.903 -16.228 -6.733 1.00 92.12 83 LEU A C 1
ATOM 663 O O . LEU A 1 83 ? 5.410 -16.315 -5.606 1.00 92.12 83 LEU A O 1
ATOM 667 N N . ALA A 1 84 ? 5.542 -15.278 -7.599 1.00 88.56 84 ALA A N 1
ATOM 668 C CA . ALA A 1 84 ? 4.480 -14.312 -7.332 1.00 88.56 84 ALA A CA 1
ATOM 669 C C . ALA A 1 84 ? 3.098 -14.974 -7.250 1.00 88.56 84 ALA A C 1
ATOM 671 O O . ALA A 1 84 ? 2.327 -14.658 -6.344 1.00 88.56 84 ALA A O 1
ATOM 672 N N . ASN A 1 85 ? 2.795 -15.915 -8.150 1.00 87.75 85 ASN A N 1
ATOM 673 C CA . ASN A 1 85 ? 1.535 -16.665 -8.140 1.00 87.75 85 ASN A CA 1
ATOM 674 C C . ASN A 1 85 ? 1.394 -17.523 -6.874 1.00 87.75 85 ASN A C 1
ATOM 676 O O . ASN A 1 85 ? 0.300 -17.631 -6.321 1.00 87.75 85 ASN A O 1
ATOM 680 N N . LEU A 1 86 ? 2.508 -18.070 -6.380 1.00 88.69 86 LEU A N 1
ATOM 681 C CA . LEU A 1 86 ? 2.584 -18.808 -5.117 1.00 88.69 86 LEU A CA 1
ATOM 682 C C . LEU A 1 86 ? 2.598 -17.906 -3.868 1.00 88.69 86 LEU A C 1
ATOM 684 O O . LEU A 1 86 ? 2.618 -18.424 -2.753 1.00 88.69 86 LEU A O 1
ATOM 688 N N . LEU A 1 87 ? 2.620 -16.574 -4.024 1.00 84.00 87 LEU A N 1
ATOM 689 C CA . LEU A 1 87 ? 2.783 -15.600 -2.932 1.00 84.00 87 LEU A CA 1
ATOM 690 C C . LEU A 1 87 ? 4.027 -15.872 -2.054 1.00 84.00 87 LEU A C 1
ATOM 692 O O . LEU A 1 87 ? 4.052 -15.551 -0.863 1.00 84.00 87 LEU A O 1
ATOM 696 N N . ASN A 1 88 ? 5.087 -16.457 -2.626 1.00 86.31 88 ASN A N 1
ATOM 697 C CA . ASN A 1 88 ? 6.300 -16.814 -1.890 1.00 86.31 88 ASN A CA 1
ATOM 698 C C . ASN A 1 88 ? 7.271 -15.625 -1.812 1.00 86.31 88 ASN A C 1
ATOM 700 O O . ASN A 1 88 ? 8.228 -15.518 -2.580 1.00 86.31 88 ASN A O 1
ATOM 704 N N . HIS A 1 89 ? 7.012 -14.724 -0.862 1.00 80.19 89 HIS A N 1
ATOM 705 C CA . HIS A 1 89 ? 7.693 -13.432 -0.777 1.00 80.19 89 HIS A CA 1
ATOM 706 C C . HIS A 1 89 ? 9.210 -13.525 -0.616 1.00 80.19 89 HIS A C 1
ATOM 708 O O . HIS A 1 89 ? 9.974 -12.888 -1.341 1.00 80.19 89 HIS A O 1
ATOM 714 N N . LYS A 1 90 ? 9.634 -14.342 0.350 1.00 86.56 90 LYS A N 1
ATOM 715 C CA . LYS A 1 90 ? 11.042 -14.514 0.707 1.00 86.56 90 LYS A CA 1
ATOM 716 C C . LYS A 1 90 ? 11.839 -15.017 -0.489 1.00 86.56 90 LYS A C 1
ATOM 718 O O . LYS A 1 90 ? 12.929 -14.522 -0.762 1.00 86.56 90 LYS A O 1
ATOM 723 N N . GLU A 1 91 ? 11.279 -15.990 -1.196 1.00 91.56 91 GLU A N 1
ATOM 724 C CA . GLU A 1 91 ? 11.945 -16.610 -2.327 1.00 91.56 91 GLU A CA 1
ATOM 725 C C . GLU A 1 91 ? 11.930 -15.712 -3.564 1.00 91.56 91 GLU A C 1
ATOM 727 O O . GLU A 1 91 ? 12.953 -15.597 -4.235 1.00 91.56 91 GLU A O 1
ATOM 732 N N . PHE A 1 92 ? 10.827 -14.996 -3.816 1.00 91.69 92 PHE A N 1
ATOM 733 C CA . PHE A 1 92 ? 10.771 -13.970 -4.858 1.00 91.69 92 PHE A CA 1
ATOM 734 C C . PHE A 1 92 ? 11.872 -12.923 -4.660 1.00 91.69 92 PHE A C 1
ATOM 736 O O . PHE A 1 92 ? 12.620 -12.627 -5.590 1.00 91.69 92 PHE A O 1
ATOM 743 N N . ASP A 1 93 ? 11.999 -12.369 -3.451 1.00 88.38 93 ASP A N 1
ATOM 744 C CA . ASP A 1 93 ? 12.991 -11.331 -3.157 1.00 88.38 93 ASP A CA 1
ATOM 745 C C . ASP A 1 93 ? 14.424 -11.853 -3.234 1.00 88.38 93 ASP A C 1
ATOM 747 O O . ASP A 1 93 ? 15.301 -11.182 -3.791 1.00 88.38 93 ASP A O 1
ATOM 751 N N . ARG A 1 94 ? 14.664 -13.072 -2.741 1.00 93.38 94 ARG A N 1
ATOM 752 C CA . ARG A 1 94 ? 15.962 -13.740 -2.857 1.00 93.38 94 ARG A CA 1
ATOM 753 C C . ARG A 1 94 ? 16.346 -13.936 -4.321 1.00 93.38 94 ARG A C 1
ATOM 755 O O . ARG A 1 94 ? 17.432 -13.519 -4.717 1.00 93.38 94 ARG A O 1
ATOM 762 N N . TYR A 1 95 ? 15.456 -14.506 -5.130 1.00 94.44 95 TYR A N 1
ATOM 763 C CA . TYR A 1 95 ? 15.702 -14.754 -6.551 1.00 94.44 95 TYR A CA 1
ATOM 764 C C . TYR A 1 95 ? 15.899 -13.447 -7.331 1.00 94.44 95 TYR A C 1
ATOM 766 O O . TYR A 1 95 ? 16.839 -13.314 -8.115 1.00 94.44 95 TYR A O 1
ATOM 774 N N . PHE A 1 96 ? 15.064 -12.438 -7.057 1.00 92.19 96 PHE A N 1
ATOM 775 C CA . PHE A 1 96 ? 15.169 -11.112 -7.664 1.00 92.19 96 PHE A CA 1
ATOM 776 C C . PHE A 1 96 ? 16.517 -10.439 -7.380 1.00 92.19 96 PHE A C 1
ATOM 778 O O . PHE A 1 96 ? 17.109 -9.846 -8.278 1.00 92.19 96 PHE A O 1
ATOM 785 N N . THR A 1 97 ? 16.994 -10.485 -6.132 1.00 90.00 97 THR A N 1
ATOM 786 C CA . THR A 1 97 ? 18.221 -9.784 -5.710 1.00 90.00 97 THR A CA 1
ATOM 787 C C . THR A 1 97 ? 19.512 -10.517 -6.065 1.00 90.00 97 THR A C 1
ATOM 789 O O . THR A 1 97 ? 20.567 -9.881 -6.046 1.00 90.00 97 THR A O 1
ATOM 792 N N . THR A 1 98 ? 19.423 -11.803 -6.409 1.00 91.81 98 THR A N 1
ATOM 793 C CA . THR A 1 98 ? 20.554 -12.656 -6.793 1.00 91.81 98 THR A CA 1
ATOM 794 C C . THR A 1 98 ? 20.490 -12.986 -8.287 1.00 91.81 98 THR A C 1
ATOM 796 O O . THR A 1 98 ? 20.927 -12.174 -9.102 1.00 91.81 98 THR A O 1
ATOM 799 N N . THR A 1 99 ? 19.879 -14.114 -8.661 1.00 93.19 99 THR A N 1
ATOM 800 C CA . THR A 1 99 ? 19.859 -14.672 -10.023 1.00 93.19 99 THR A CA 1
ATOM 801 C C . THR A 1 99 ? 19.405 -13.667 -11.080 1.00 93.19 99 THR A C 1
ATOM 803 O O . THR A 1 99 ? 20.173 -13.348 -11.987 1.00 93.19 99 THR A O 1
ATOM 806 N N . PHE A 1 100 ? 18.205 -13.093 -10.930 1.00 93.44 100 PHE A N 1
ATOM 807 C CA . PHE A 1 100 ? 17.670 -12.154 -11.922 1.00 93.44 100 PHE A CA 1
ATOM 808 C C . PHE A 1 100 ? 18.545 -10.901 -12.066 1.00 93.44 100 PHE A C 1
ATOM 810 O O . PHE A 1 100 ? 18.823 -10.440 -13.175 1.00 93.44 100 PHE A O 1
ATOM 817 N N . LYS A 1 101 ? 18.997 -10.330 -10.942 1.00 92.00 101 LYS A N 1
ATOM 818 C CA . LYS A 1 101 ? 19.824 -9.119 -10.948 1.00 92.00 101 LYS A CA 1
ATOM 819 C C . LYS A 1 101 ? 21.157 -9.352 -11.657 1.00 92.00 101 LYS A C 1
ATOM 821 O O . LYS A 1 101 ? 21.590 -8.472 -12.405 1.00 92.00 101 LYS A O 1
ATOM 826 N N . ASP A 1 102 ? 21.787 -10.503 -11.444 1.00 94.56 102 ASP A N 1
ATOM 827 C CA . ASP A 1 102 ? 23.057 -10.852 -12.082 1.00 94.56 102 ASP A CA 1
ATOM 828 C C . ASP A 1 102 ? 22.892 -11.104 -13.584 1.00 94.56 102 ASP A C 1
ATOM 830 O O . ASP A 1 102 ? 23.635 -10.526 -14.385 1.00 94.56 102 ASP A O 1
ATOM 834 N N . ASN A 1 103 ? 21.868 -11.859 -13.988 1.00 94.62 103 ASN A N 1
ATOM 835 C CA . ASN A 1 103 ? 21.551 -12.094 -15.399 1.00 94.62 103 ASN A CA 1
ATOM 836 C C . ASN A 1 103 ? 21.239 -10.787 -16.139 1.00 94.62 103 ASN A C 1
ATOM 838 O O . ASN A 1 103 ? 21.832 -10.504 -17.184 1.00 94.62 103 ASN A O 1
ATOM 842 N N . LEU A 1 104 ? 20.388 -9.932 -15.560 1.00 95.31 104 LEU A N 1
ATOM 843 C CA . LEU A 1 104 ? 20.081 -8.617 -16.120 1.00 95.31 104 LEU A CA 1
ATOM 844 C C . LEU A 1 104 ? 21.331 -7.738 -16.222 1.00 95.31 104 LEU A C 1
ATOM 846 O O . LEU A 1 104 ? 21.539 -7.070 -17.235 1.00 95.31 104 LEU A O 1
ATOM 850 N N . LYS A 1 105 ? 22.188 -7.732 -15.196 1.00 94.69 105 LYS A N 1
ATOM 851 C CA . LYS A 1 105 ? 23.446 -6.973 -15.207 1.00 94.69 105 LYS A CA 1
ATOM 852 C C . LYS A 1 105 ? 24.366 -7.437 -16.334 1.00 94.69 105 LYS A C 1
ATOM 854 O O . LYS A 1 105 ? 24.959 -6.591 -17.004 1.00 94.69 105 LYS A O 1
ATOM 859 N N . ASN A 1 106 ? 24.482 -8.743 -16.555 1.00 95.19 106 ASN A N 1
ATOM 860 C CA . ASN A 1 106 ? 25.305 -9.302 -17.625 1.00 95.19 106 ASN A CA 1
ATOM 861 C C . ASN A 1 106 ? 24.748 -8.949 -19.011 1.00 95.19 106 ASN A C 1
ATOM 863 O O . ASN A 1 106 ? 25.497 -8.462 -19.857 1.00 95.19 106 ASN A O 1
ATOM 867 N N . ALA A 1 107 ? 23.433 -9.065 -19.207 1.00 95.06 107 ALA A N 1
ATOM 868 C CA . ALA A 1 107 ? 22.768 -8.660 -20.443 1.00 95.06 107 ALA A CA 1
ATOM 869 C C . ALA A 1 107 ? 22.954 -7.158 -20.741 1.00 95.06 107 ALA A C 1
ATOM 871 O O . ALA A 1 107 ? 23.309 -6.769 -21.853 1.00 95.06 107 ALA A O 1
ATOM 872 N N . VAL A 1 108 ? 22.794 -6.295 -19.731 1.00 93.56 108 VAL A N 1
ATOM 873 C CA . VAL A 1 108 ? 23.010 -4.844 -19.868 1.00 93.56 108 VAL A CA 1
ATOM 874 C C . VAL A 1 108 ? 24.469 -4.519 -20.196 1.00 93.56 108 VAL A C 1
ATOM 876 O O . VAL A 1 108 ? 24.725 -3.637 -21.016 1.00 93.56 108 VAL A O 1
ATOM 879 N N . LYS A 1 109 ? 25.436 -5.223 -19.593 1.00 94.25 109 LYS A N 1
ATOM 880 C CA . LYS A 1 109 ? 26.857 -5.066 -19.938 1.00 94.25 109 LYS A CA 1
ATOM 881 C C . LYS A 1 109 ? 27.129 -5.436 -21.396 1.00 94.25 109 LYS A C 1
ATOM 883 O O . LYS A 1 109 ? 27.858 -4.702 -22.056 1.00 94.25 109 LYS A O 1
ATOM 888 N N . ALA A 1 110 ? 26.524 -6.510 -21.902 1.00 93.12 110 ALA A N 1
ATOM 889 C CA . ALA A 1 110 ? 26.650 -6.900 -23.305 1.00 93.12 110 ALA A CA 1
ATOM 890 C C . ALA A 1 110 ? 26.085 -5.821 -24.243 1.00 93.12 110 ALA A C 1
ATOM 892 O O . ALA A 1 110 ? 26.778 -5.368 -25.150 1.00 93.12 110 ALA A O 1
ATOM 893 N N . VAL A 1 111 ? 24.886 -5.301 -23.950 1.00 91.94 111 VAL A N 1
ATOM 894 C CA . VAL A 1 111 ? 24.296 -4.160 -24.677 1.00 91.94 111 VAL A CA 1
ATOM 895 C C . VAL A 1 111 ? 25.236 -2.948 -24.689 1.00 91.94 111 VAL A C 1
ATOM 897 O O . VAL A 1 111 ? 25.423 -2.307 -25.723 1.00 91.94 111 VAL A O 1
ATOM 900 N N . GLN A 1 112 ? 25.835 -2.607 -23.544 1.00 90.62 112 GLN A N 1
ATOM 901 C CA . GLN A 1 112 ? 26.766 -1.480 -23.449 1.00 90.62 112 GLN A CA 1
ATOM 902 C C . GLN A 1 112 ? 28.036 -1.713 -24.271 1.00 90.62 112 GLN A C 1
ATOM 904 O O . GLN A 1 112 ? 28.456 -0.802 -24.987 1.00 90.62 112 GLN A O 1
ATOM 909 N N . ALA A 1 113 ? 28.624 -2.908 -24.191 1.00 88.75 113 ALA A N 1
ATOM 910 C CA . ALA A 1 113 ? 29.817 -3.271 -24.946 1.00 88.75 113 ALA A CA 1
ATOM 911 C C . ALA A 1 113 ? 29.586 -3.117 -26.457 1.00 88.75 113 ALA A C 1
ATOM 913 O O . ALA A 1 113 ? 30.359 -2.425 -27.121 1.00 88.75 113 ALA A O 1
ATOM 914 N N . GLU A 1 114 ? 28.473 -3.638 -26.980 1.00 87.94 114 GLU A N 1
ATOM 915 C CA . GLU A 1 114 ? 28.151 -3.539 -28.409 1.00 87.94 114 GLU A CA 1
ATOM 916 C C . GLU A 1 114 ? 27.800 -2.118 -28.848 1.00 87.94 114 GLU A C 1
ATOM 918 O O . GLU A 1 114 ? 28.208 -1.666 -29.919 1.00 87.94 114 GLU A O 1
ATOM 923 N N . LYS A 1 115 ? 27.123 -1.344 -27.994 1.00 83.75 115 LYS A N 1
ATOM 924 C CA . LYS A 1 115 ? 26.857 0.073 -28.271 1.00 83.75 115 LYS A CA 1
ATOM 925 C C . LYS A 1 115 ? 28.151 0.868 -28.497 1.00 83.75 115 LYS A C 1
ATOM 927 O O . LYS A 1 115 ? 28.173 1.770 -29.337 1.00 83.75 115 LYS A O 1
ATOM 932 N N . PHE A 1 116 ? 29.220 0.564 -27.757 1.00 79.69 116 PHE A N 1
ATOM 933 C CA . PHE A 1 116 ? 30.542 1.158 -27.987 1.00 79.69 116 PHE A CA 1
ATOM 934 C C . PHE A 1 116 ? 31.280 0.504 -29.167 1.00 79.69 116 PHE A C 1
ATOM 936 O O . PHE A 1 116 ? 31.961 1.207 -29.920 1.00 79.69 116 PHE A O 1
ATOM 943 N N . GLY A 1 117 ? 31.106 -0.808 -29.349 1.00 76.88 117 GLY A N 1
ATOM 944 C CA . GLY A 1 117 ? 31.672 -1.612 -30.434 1.00 76.88 117 GLY A CA 1
ATOM 945 C C . GLY A 1 117 ? 31.187 -1.211 -31.826 1.00 76.88 117 GLY A C 1
ATOM 946 O O . GLY A 1 117 ? 31.980 -1.234 -32.760 1.00 76.88 117 GLY A O 1
ATOM 947 N N . ILE A 1 118 ? 29.959 -0.697 -31.950 1.00 78.62 118 ILE A N 1
ATOM 948 C CA . ILE A 1 118 ? 29.351 -0.245 -33.215 1.00 78.62 118 ILE A CA 1
ATOM 949 C C . ILE A 1 118 ? 30.202 0.755 -34.000 1.00 78.62 118 ILE A C 1
ATOM 951 O O . ILE A 1 118 ? 30.109 0.823 -35.221 1.00 78.62 118 ILE A O 1
ATOM 955 N N . LYS A 1 119 ? 31.037 1.558 -33.325 1.00 72.88 119 LYS A N 1
ATOM 956 C CA . LYS A 1 119 ? 31.952 2.488 -34.010 1.00 72.88 119 LYS A CA 1
ATOM 957 C C . LYS A 1 119 ? 33.061 1.770 -34.788 1.00 72.88 119 LYS A C 1
ATOM 959 O O . LYS A 1 119 ? 33.656 2.385 -35.663 1.00 72.88 119 LYS A O 1
ATOM 964 N N . LYS A 1 120 ? 33.358 0.524 -34.420 1.00 74.50 120 LYS A N 1
ATOM 965 C CA . LYS A 1 120 ? 34.402 -0.335 -34.988 1.00 74.50 120 LYS A CA 1
ATOM 966 C C . LYS A 1 120 ? 33.832 -1.380 -35.954 1.00 74.50 120 LYS A C 1
ATOM 968 O O . LYS A 1 120 ? 34.599 -2.055 -36.629 1.00 74.50 120 LYS A O 1
ATOM 973 N N . THR A 1 121 ? 32.509 -1.523 -36.015 1.00 77.25 121 THR A N 1
ATOM 974 C CA . THR A 1 121 ? 31.820 -2.448 -36.919 1.00 77.25 121 THR A CA 1
ATOM 975 C C . THR A 1 121 ? 31.657 -1.817 -38.301 1.00 77.25 121 THR A C 1
ATOM 977 O O . THR A 1 121 ? 31.334 -0.633 -38.413 1.00 77.25 121 THR A O 1
ATOM 980 N N . ASN A 1 122 ? 31.835 -2.610 -39.358 1.00 78.38 122 ASN A N 1
ATOM 981 C CA . ASN A 1 122 ? 31.725 -2.160 -40.746 1.00 78.38 122 ASN A CA 1
ATOM 982 C C . ASN A 1 122 ? 30.249 -2.057 -41.195 1.00 78.38 122 ASN A C 1
ATOM 984 O O . ASN A 1 122 ? 29.794 -2.808 -42.054 1.00 78.38 122 ASN A O 1
ATOM 988 N N . ILE A 1 123 ? 29.479 -1.173 -40.549 1.00 82.50 123 ILE A N 1
ATOM 989 C CA . ILE A 1 123 ? 28.069 -0.894 -40.870 1.00 82.50 123 ILE A CA 1
ATOM 990 C C . ILE A 1 123 ? 27.928 0.425 -41.634 1.00 82.50 123 ILE A C 1
ATOM 992 O O . ILE A 1 123 ? 28.687 1.374 -41.426 1.00 82.50 123 ILE A O 1
ATOM 996 N N . THR A 1 124 ? 26.918 0.517 -42.496 1.00 85.56 124 THR A N 1
ATOM 997 C CA . THR A 1 124 ? 26.651 1.733 -43.270 1.00 85.56 124 THR A CA 1
ATOM 998 C C . THR A 1 124 ? 26.137 2.870 -42.381 1.00 85.56 124 THR A C 1
ATOM 1000 O O . THR A 1 124 ? 25.567 2.658 -41.304 1.00 85.56 124 THR A O 1
ATOM 1003 N N . MET A 1 125 ? 26.276 4.114 -42.853 1.00 85.25 125 MET A N 1
ATOM 1004 C CA . MET A 1 125 ? 25.719 5.283 -42.161 1.00 85.25 125 MET A CA 1
ATOM 1005 C C . MET A 1 125 ? 24.198 5.165 -41.973 1.00 85.25 125 MET A C 1
ATOM 1007 O O . MET A 1 125 ? 23.685 5.490 -40.901 1.00 85.25 125 MET A O 1
ATOM 1011 N N . GLN A 1 126 ? 23.484 4.629 -42.970 1.00 85.56 126 GLN A N 1
ATOM 1012 C CA . GLN A 1 126 ? 22.041 4.406 -42.886 1.00 85.56 126 GLN A CA 1
ATOM 1013 C C . GLN A 1 126 ? 21.683 3.383 -41.798 1.00 85.56 126 GLN A C 1
ATOM 1015 O O . GLN A 1 126 ? 20.782 3.628 -40.999 1.00 85.56 126 GLN A O 1
ATOM 1020 N N . GLN A 1 127 ? 22.423 2.273 -41.700 1.00 85.44 127 GLN A N 1
ATOM 1021 C CA . GLN A 1 127 ? 22.238 1.293 -40.623 1.00 85.44 127 GLN A CA 1
ATOM 1022 C C . GLN A 1 127 ? 22.477 1.930 -39.251 1.00 85.44 127 GLN A C 1
ATOM 1024 O O . GLN A 1 127 ? 21.681 1.749 -38.335 1.00 85.44 127 GLN A O 1
ATOM 1029 N N . LYS A 1 128 ? 23.521 2.751 -39.111 1.00 84.06 128 LYS A N 1
ATOM 1030 C CA . LYS A 1 128 ? 23.818 3.460 -37.860 1.00 84.06 128 LYS A CA 1
ATOM 1031 C C . LYS A 1 128 ? 22.705 4.430 -37.446 1.00 84.06 128 LYS A C 1
ATOM 1033 O O . LYS A 1 128 ? 22.376 4.507 -36.259 1.00 84.06 128 LYS A O 1
ATOM 1038 N N . LEU A 1 129 ? 22.123 5.162 -38.398 1.00 87.12 129 LEU A N 1
ATOM 1039 C CA . LEU A 1 129 ? 20.973 6.038 -38.150 1.00 87.12 129 LEU A CA 1
ATOM 1040 C C . LEU A 1 129 ? 19.737 5.233 -37.729 1.00 87.12 129 LEU A C 1
ATOM 1042 O O . LEU A 1 129 ? 19.108 5.583 -36.728 1.00 87.12 129 LEU A O 1
ATOM 1046 N N . ASN A 1 130 ? 19.455 4.121 -38.413 1.00 87.50 130 ASN A N 1
ATOM 1047 C CA . ASN A 1 130 ? 18.346 3.227 -38.075 1.00 87.50 130 ASN A CA 1
ATOM 1048 C C . ASN A 1 130 ? 18.496 2.654 -36.655 1.00 87.50 130 ASN A C 1
ATOM 1050 O O . ASN A 1 130 ? 17.572 2.759 -35.853 1.00 87.50 130 ASN A O 1
ATOM 1054 N N . LEU A 1 131 ? 19.678 2.142 -36.291 1.00 88.50 131 LEU A N 1
ATOM 1055 C CA . LEU A 1 131 ? 19.958 1.617 -34.946 1.00 88.50 131 LEU A CA 1
ATOM 1056 C C . LEU A 1 131 ? 19.772 2.686 -33.857 1.00 88.50 131 LEU A C 1
ATOM 1058 O O . LEU A 1 131 ? 19.233 2.410 -32.783 1.00 88.50 131 LEU A O 1
ATOM 1062 N N . LYS A 1 132 ? 20.185 3.931 -34.132 1.00 88.19 132 LYS A N 1
ATOM 1063 C CA . LYS A 1 132 ? 19.978 5.060 -33.215 1.00 88.19 132 LYS A CA 1
ATOM 1064 C C . LYS A 1 132 ? 18.488 5.376 -33.034 1.00 88.19 132 LYS A C 1
ATOM 1066 O O . LYS A 1 132 ? 18.087 5.634 -31.898 1.00 88.19 132 LYS A O 1
ATOM 1071 N N . SER A 1 133 ? 17.696 5.356 -34.112 1.00 91.88 133 SER A N 1
ATOM 1072 C CA . SER A 1 133 ? 16.241 5.570 -34.046 1.00 91.88 133 SER A CA 1
ATOM 1073 C C . SER A 1 133 ? 15.553 4.463 -33.255 1.00 91.88 133 SER A C 1
ATOM 1075 O O . SER A 1 133 ? 14.912 4.752 -32.248 1.00 91.88 133 SER A O 1
ATOM 1077 N N . LEU A 1 134 ? 15.805 3.199 -33.610 1.00 91.75 134 LEU A N 1
ATOM 1078 C CA . LEU A 1 134 ? 15.231 2.031 -32.938 1.00 91.75 134 LEU A CA 1
ATOM 1079 C C . LEU A 1 134 ? 15.550 2.021 -31.442 1.00 91.75 134 LEU A C 1
ATOM 1081 O O . LEU A 1 134 ? 14.673 1.792 -30.612 1.00 91.75 134 LEU A O 1
ATOM 1085 N N . ASN A 1 135 ? 16.791 2.337 -31.059 1.00 90.19 135 ASN A N 1
ATOM 1086 C CA . ASN A 1 135 ? 17.147 2.411 -29.644 1.00 90.19 135 ASN A CA 1
ATOM 1087 C C . ASN A 1 135 ? 16.442 3.582 -28.929 1.00 90.19 135 ASN A C 1
ATOM 1089 O O . ASN A 1 135 ? 16.071 3.446 -27.764 1.00 90.19 135 ASN A O 1
ATOM 1093 N N . LYS A 1 136 ? 16.229 4.728 -29.594 1.00 93.31 136 LYS A N 1
ATOM 1094 C CA . LYS A 1 136 ? 15.457 5.853 -29.033 1.00 93.31 136 LYS A CA 1
ATOM 1095 C C . LYS A 1 136 ? 13.986 5.470 -28.833 1.00 93.31 136 LYS A C 1
ATOM 1097 O O . LYS A 1 136 ? 13.440 5.735 -27.765 1.00 93.31 136 LYS A O 1
ATOM 1102 N N . GLU A 1 137 ? 13.374 4.831 -29.824 1.00 94.56 137 GLU A N 1
ATOM 1103 C CA . GLU A 1 137 ? 11.996 4.329 -29.769 1.00 94.56 137 GLU A CA 1
ATOM 1104 C C . GLU A 1 137 ? 11.829 3.277 -28.668 1.00 94.56 137 GLU A C 1
ATOM 1106 O O . GLU A 1 137 ? 10.912 3.374 -27.858 1.00 94.56 137 GLU A O 1
ATOM 1111 N N . THR A 1 138 ? 12.777 2.345 -28.548 1.00 92.88 138 THR A N 1
ATOM 1112 C CA . THR A 1 138 ? 12.777 1.318 -27.495 1.00 92.88 138 THR A CA 1
ATOM 1113 C C . THR A 1 138 ? 12.866 1.941 -26.097 1.00 92.88 138 THR A C 1
ATOM 1115 O O . THR A 1 138 ? 12.147 1.538 -25.183 1.00 92.88 138 THR A O 1
ATOM 1118 N N . ILE A 1 139 ? 13.706 2.966 -25.910 1.00 92.19 139 ILE A N 1
ATOM 1119 C CA . ILE A 1 139 ? 13.789 3.701 -24.637 1.00 92.19 139 ILE A CA 1
ATOM 1120 C C . ILE A 1 139 ? 12.468 4.423 -24.329 1.00 92.19 139 ILE A C 1
ATOM 1122 O O . ILE A 1 139 ? 12.030 4.428 -23.176 1.00 92.19 139 ILE A O 1
ATOM 1126 N N . ALA A 1 140 ? 11.813 5.007 -25.336 1.00 92.75 140 ALA A N 1
ATOM 1127 C CA . ALA A 1 140 ? 10.509 5.644 -25.165 1.00 92.75 140 ALA A CA 1
ATOM 1128 C C . ALA A 1 140 ? 9.411 4.622 -24.811 1.00 92.75 140 ALA A C 1
ATOM 1130 O O . ALA A 1 140 ? 8.631 4.857 -23.885 1.00 92.75 140 ALA A O 1
ATOM 1131 N N . ALA A 1 141 ? 9.396 3.461 -25.474 1.00 93.31 141 ALA A N 1
ATOM 1132 C CA . ALA A 1 141 ? 8.485 2.357 -25.177 1.00 93.31 141 ALA A CA 1
ATOM 1133 C C . ALA A 1 141 ? 8.682 1.827 -23.748 1.00 93.31 141 ALA A C 1
ATOM 1135 O O . ALA A 1 141 ? 7.708 1.632 -23.018 1.00 93.31 141 ALA A O 1
ATOM 1136 N N . PHE A 1 142 ? 9.936 1.683 -23.305 1.00 92.50 142 PHE A N 1
ATOM 1137 C CA . PHE A 1 142 ? 10.260 1.347 -21.920 1.00 92.50 142 PHE A CA 1
ATOM 1138 C C . PHE A 1 142 ? 9.713 2.385 -20.938 1.00 92.50 142 PHE A C 1
ATOM 1140 O O . PHE A 1 142 ? 9.040 2.016 -19.975 1.00 92.50 142 PHE A O 1
ATOM 1147 N N . ALA A 1 143 ? 9.959 3.676 -21.186 1.00 88.75 143 ALA A N 1
ATOM 1148 C CA . ALA A 1 143 ? 9.471 4.746 -20.322 1.00 88.75 143 ALA A CA 1
ATOM 1149 C C . ALA A 1 143 ? 7.939 4.702 -20.196 1.00 88.75 143 ALA A C 1
ATOM 1151 O O . ALA A 1 143 ? 7.419 4.720 -19.079 1.00 88.75 143 ALA A O 1
ATOM 1152 N N . ASN A 1 144 ? 7.225 4.543 -21.314 1.00 90.94 144 ASN A N 1
ATOM 1153 C CA . ASN A 1 144 ? 5.771 4.386 -21.326 1.00 90.94 144 ASN A CA 1
ATOM 1154 C C . ASN A 1 144 ? 5.312 3.146 -20.536 1.00 90.94 144 ASN A C 1
ATOM 1156 O O . ASN A 1 144 ? 4.427 3.242 -19.689 1.00 90.94 144 ASN A O 1
ATOM 1160 N N . CYS A 1 145 ? 5.961 1.997 -20.747 1.00 90.06 145 CYS A N 1
ATOM 1161 C CA . CYS A 1 145 ? 5.668 0.758 -20.027 1.00 90.06 145 CYS A CA 1
ATOM 1162 C C . CYS A 1 145 ? 5.812 0.942 -18.508 1.00 90.06 145 CYS A C 1
ATOM 1164 O O . CYS A 1 145 ? 4.903 0.588 -17.755 1.00 90.06 145 CYS A O 1
ATOM 1166 N N . THR A 1 146 ? 6.913 1.557 -18.056 1.00 88.31 146 THR A N 1
ATOM 1167 C CA . THR A 1 146 ? 7.137 1.823 -16.626 1.00 88.31 146 THR A CA 1
ATOM 1168 C C . THR A 1 146 ? 6.145 2.820 -16.046 1.00 88.31 146 THR A C 1
ATOM 1170 O O . THR A 1 146 ? 5.676 2.610 -14.936 1.00 88.31 146 THR A O 1
ATOM 1173 N N . ASN A 1 147 ? 5.771 3.857 -16.801 1.00 86.00 147 ASN A N 1
ATOM 1174 C CA . ASN A 1 147 ? 4.809 4.857 -16.340 1.00 86.00 147 ASN A CA 1
ATOM 1175 C C . ASN A 1 147 ? 3.422 4.234 -16.140 1.00 86.00 147 ASN A C 1
ATOM 1177 O O . ASN A 1 147 ? 2.747 4.520 -15.154 1.00 86.00 147 ASN A O 1
ATOM 1181 N N . ASN A 1 148 ? 3.013 3.350 -17.052 1.00 87.56 148 ASN A N 1
ATOM 1182 C CA . ASN A 1 148 ? 1.761 2.611 -16.928 1.00 87.56 148 ASN A CA 1
ATOM 1183 C C . ASN A 1 148 ? 1.799 1.629 -15.751 1.00 87.56 148 ASN A C 1
ATOM 1185 O O . ASN A 1 148 ? 0.807 1.499 -15.039 1.00 87.56 148 ASN A O 1
ATOM 1189 N N . ALA A 1 149 ? 2.936 0.969 -15.513 1.00 87.19 149 ALA A N 1
ATOM 1190 C CA . ALA A 1 149 ? 3.114 0.100 -14.352 1.00 87.19 149 ALA A CA 1
ATOM 1191 C C . ALA A 1 149 ? 3.003 0.882 -13.028 1.00 87.19 149 ALA A C 1
ATOM 1193 O O . ALA A 1 149 ? 2.216 0.485 -12.168 1.00 87.19 149 ALA A O 1
ATOM 1194 N N . ASP A 1 150 ? 3.692 2.025 -12.912 1.00 84.00 150 ASP A N 1
ATOM 1195 C CA . ASP A 1 150 ? 3.629 2.919 -11.744 1.00 84.00 150 ASP A CA 1
ATOM 1196 C C . ASP A 1 150 ? 2.191 3.403 -11.495 1.00 84.00 150 ASP A C 1
ATOM 1198 O O . ASP A 1 150 ? 1.702 3.375 -10.362 1.00 84.00 150 ASP A O 1
ATOM 1202 N N . LYS A 1 151 ? 1.486 3.816 -12.558 1.00 85.62 151 LYS A N 1
ATOM 1203 C CA . LYS A 1 151 ? 0.102 4.298 -12.469 1.00 85.62 151 LYS A CA 1
ATOM 1204 C C . LYS A 1 151 ? -0.854 3.189 -12.035 1.00 85.62 151 LYS A C 1
ATOM 1206 O O . LYS A 1 151 ? -1.657 3.399 -11.131 1.00 85.62 151 LYS A O 1
ATOM 1211 N N . ASN A 1 152 ? -0.745 2.000 -12.626 1.00 85.50 152 ASN A N 1
ATOM 1212 C CA . ASN A 1 152 ? -1.595 0.862 -12.276 1.00 85.50 152 ASN A CA 1
ATOM 1213 C C . ASN A 1 152 ? -1.366 0.401 -10.834 1.00 85.50 152 ASN A C 1
ATOM 1215 O O . ASN A 1 152 ? -2.332 0.153 -10.116 1.00 85.50 152 ASN A O 1
ATOM 1219 N N . TRP A 1 153 ? -0.107 0.327 -10.392 1.00 85.44 153 TRP A N 1
ATOM 1220 C CA . TRP A 1 153 ? 0.220 0.013 -9.001 1.00 85.44 153 TRP A CA 1
ATOM 1221 C C . TRP A 1 153 ? -0.371 1.041 -8.038 1.00 85.44 153 TRP A C 1
ATOM 1223 O O . TRP A 1 153 ? -1.029 0.682 -7.061 1.00 85.44 153 TRP A O 1
ATOM 1233 N N . SER A 1 154 ? -0.183 2.324 -8.344 1.00 85.00 154 SER A N 1
ATOM 1234 C CA . SER A 1 154 ? -0.685 3.413 -7.510 1.00 85.00 154 SER A CA 1
ATOM 1235 C C . SER A 1 154 ? -2.210 3.410 -7.430 1.00 85.00 154 SER A C 1
ATOM 1237 O O . SER A 1 154 ? -2.752 3.555 -6.339 1.00 85.00 154 SER A O 1
ATOM 1239 N N . ASN A 1 155 ? -2.901 3.163 -8.546 1.00 85.94 155 ASN A N 1
ATOM 1240 C CA . ASN A 1 155 ? -4.356 3.022 -8.575 1.00 85.94 155 ASN A CA 1
ATOM 1241 C C . ASN A 1 155 ? -4.823 1.835 -7.726 1.00 85.94 155 ASN A C 1
ATOM 1243 O O . ASN A 1 155 ? -5.672 2.013 -6.860 1.00 85.94 155 ASN A O 1
ATOM 1247 N N . ALA A 1 156 ? -4.214 0.656 -7.889 1.00 83.88 156 ALA A N 1
ATOM 1248 C CA . ALA A 1 156 ? -4.558 -0.519 -7.087 1.00 83.88 156 ALA A CA 1
ATOM 1249 C C . ALA A 1 156 ? -4.340 -0.272 -5.584 1.00 83.88 156 ALA A C 1
ATOM 1251 O O . ALA A 1 156 ? -5.124 -0.713 -4.740 1.00 83.88 156 ALA A O 1
ATOM 1252 N N . ARG A 1 157 ? -3.283 0.468 -5.228 1.00 82.81 157 ARG A N 1
ATOM 1253 C CA . ARG A 1 157 ? -3.021 0.855 -3.842 1.00 82.81 157 ARG A CA 1
ATOM 1254 C C . ARG A 1 157 ? -4.049 1.864 -3.328 1.00 82.81 157 ARG A C 1
ATOM 1256 O O . ARG A 1 157 ? -4.502 1.725 -2.194 1.00 82.81 157 ARG A O 1
ATOM 1263 N N . ALA A 1 158 ? -4.432 2.836 -4.150 1.00 87.06 158 ALA A N 1
ATOM 1264 C CA . ALA A 1 158 ? -5.472 3.814 -3.849 1.00 87.06 158 ALA A CA 1
ATOM 1265 C C . ALA A 1 158 ? -6.836 3.128 -3.627 1.00 87.06 158 ALA A C 1
ATOM 1267 O O . ALA A 1 158 ? -7.513 3.410 -2.640 1.00 87.06 158 ALA A O 1
ATOM 1268 N N . ASP A 1 159 ? -7.188 2.147 -4.461 1.00 85.69 159 ASP A N 1
ATOM 1269 C CA . ASP A 1 159 ? -8.405 1.339 -4.318 1.00 85.69 159 ASP A CA 1
ATOM 1270 C C . ASP A 1 159 ? -8.386 0.495 -3.037 1.00 85.69 159 ASP A C 1
ATOM 1272 O O . ASP A 1 159 ? -9.379 0.433 -2.309 1.00 85.69 159 ASP A O 1
ATOM 1276 N N . HIS A 1 160 ? -7.235 -0.093 -2.697 1.00 83.50 160 HIS A N 1
ATOM 1277 C CA . HIS A 1 160 ? -7.065 -0.788 -1.423 1.00 83.50 160 HIS A CA 1
ATOM 1278 C C . HIS A 1 160 ? -7.281 0.153 -0.225 1.00 83.50 160 HIS A C 1
ATOM 1280 O O . HIS A 1 160 ? -7.980 -0.222 0.717 1.00 83.50 160 HIS A O 1
ATOM 1286 N N . LEU A 1 161 ? -6.735 1.376 -0.251 1.00 84.75 161 LEU A N 1
ATOM 1287 C CA . LEU A 1 161 ? -6.975 2.375 0.801 1.00 84.75 161 LEU A CA 1
ATOM 1288 C C . LEU A 1 161 ? -8.459 2.758 0.890 1.00 84.75 161 LEU A C 1
ATOM 1290 O O . LEU A 1 161 ? -9.002 2.820 1.990 1.00 84.75 161 LEU A O 1
ATOM 1294 N N . ASN A 1 162 ? -9.131 2.937 -0.249 1.00 86.19 162 ASN A N 1
ATOM 1295 C CA . ASN A 1 162 ? -10.565 3.221 -0.295 1.00 86.19 162 ASN A CA 1
ATOM 1296 C C . ASN A 1 162 ? -11.402 2.082 0.322 1.00 86.19 162 ASN A C 1
ATOM 1298 O O . ASN A 1 162 ? -12.362 2.327 1.051 1.00 86.19 162 ASN A O 1
ATOM 1302 N N . SER A 1 163 ? -11.004 0.824 0.101 1.00 86.38 163 SER A N 1
ATOM 1303 C CA . SER A 1 163 ? -11.730 -0.350 0.610 1.00 86.38 163 SER A CA 1
ATOM 1304 C C . SER A 1 163 ? -11.855 -0.395 2.143 1.00 86.38 163 SER A C 1
ATOM 1306 O O . SER A 1 163 ? -12.775 -1.027 2.675 1.00 86.38 163 SER A O 1
ATOM 1308 N N . TRP A 1 164 ? -10.973 0.305 2.866 1.00 85.56 164 TRP A N 1
ATOM 1309 C CA . TRP A 1 164 ? -11.046 0.423 4.322 1.00 85.56 164 TRP A CA 1
ATOM 1310 C C . TRP A 1 164 ? -12.248 1.228 4.796 1.00 85.56 164 TRP A C 1
ATOM 1312 O O . TRP A 1 164 ? -12.840 0.860 5.805 1.00 85.56 164 TRP A O 1
ATOM 1322 N N . ILE A 1 165 ? -12.672 2.251 4.051 1.00 90.06 165 ILE A N 1
ATOM 1323 C CA . ILE A 1 165 ? -13.870 3.030 4.391 1.00 90.06 165 ILE A CA 1
ATOM 1324 C C . ILE A 1 165 ? -15.103 2.120 4.341 1.00 90.06 165 ILE A C 1
ATOM 1326 O O . ILE A 1 165 ? -15.900 2.088 5.279 1.00 90.06 165 ILE A O 1
ATOM 1330 N N . THR A 1 166 ? -15.226 1.292 3.298 1.00 88.38 166 THR A N 1
ATOM 1331 C CA . THR A 1 166 ? -16.291 0.279 3.207 1.00 88.38 166 THR A CA 1
ATOM 1332 C C . THR A 1 166 ? -16.241 -0.700 4.380 1.00 88.38 166 THR A C 1
ATOM 1334 O O . THR A 1 166 ? -17.274 -1.050 4.951 1.00 88.38 166 THR A O 1
ATOM 1337 N N . ARG A 1 167 ? -15.043 -1.138 4.780 1.00 87.44 167 ARG A N 1
ATOM 1338 C CA . ARG A 1 167 ? -14.872 -2.025 5.936 1.00 87.44 167 ARG A CA 1
ATOM 1339 C C . ARG A 1 167 ? -15.312 -1.361 7.241 1.00 87.44 167 ARG A C 1
ATOM 1341 O O . ARG A 1 167 ? -16.001 -2.005 8.028 1.00 87.44 167 ARG A O 1
ATOM 1348 N N . TRP A 1 168 ? -14.923 -0.113 7.472 1.00 94.00 168 TRP A N 1
ATOM 1349 C CA . TRP A 1 168 ? -15.313 0.652 8.654 1.00 94.00 168 TRP A CA 1
ATOM 1350 C C . TRP A 1 168 ? -16.829 0.816 8.734 1.00 94.00 168 TRP A C 1
ATOM 1352 O O . TRP A 1 168 ? -17.409 0.504 9.771 1.00 94.00 168 TRP A O 1
ATOM 1362 N N . ASN A 1 169 ? -17.486 1.140 7.617 1.00 93.56 169 ASN A N 1
ATOM 1363 C CA . ASN A 1 169 ? -18.948 1.183 7.533 1.00 93.56 169 ASN A CA 1
ATOM 1364 C C . ASN A 1 169 ? -19.607 -0.158 7.882 1.00 93.56 169 ASN A C 1
ATOM 1366 O O . ASN A 1 169 ? -20.561 -0.195 8.655 1.00 93.56 169 ASN A O 1
ATOM 1370 N N . ASN A 1 170 ? -19.071 -1.277 7.387 1.00 92.25 170 ASN A N 1
ATOM 1371 C CA . ASN A 1 170 ? -19.595 -2.604 7.723 1.00 92.25 170 ASN A CA 1
ATOM 1372 C C . ASN A 1 170 ? -19.423 -2.950 9.211 1.00 92.25 170 ASN A C 1
ATOM 1374 O O . ASN A 1 170 ? -20.272 -3.627 9.790 1.00 92.25 170 ASN A O 1
ATOM 1378 N N . ILE A 1 171 ? -18.319 -2.523 9.835 1.00 93.31 171 ILE A N 1
ATOM 1379 C CA . ILE A 1 171 ? -18.100 -2.696 11.278 1.00 93.31 171 ILE A CA 1
ATOM 1380 C C . ILE A 1 171 ? -19.112 -1.857 12.063 1.00 93.31 171 ILE A C 1
ATOM 1382 O O . ILE A 1 171 ? -19.751 -2.394 12.965 1.00 93.31 171 ILE A O 1
ATOM 1386 N N . ILE A 1 172 ? -19.292 -0.586 11.688 1.00 96.06 172 ILE A N 1
ATOM 1387 C CA . ILE A 1 172 ? -20.273 0.321 12.297 1.00 96.06 172 ILE A CA 1
ATOM 1388 C C . ILE A 1 172 ? -21.675 -0.284 12.217 1.00 96.06 172 ILE A C 1
ATOM 1390 O O . ILE A 1 172 ? -22.319 -0.426 13.251 1.00 96.06 172 ILE A O 1
ATOM 1394 N N . ALA A 1 173 ? -22.122 -0.718 11.035 1.00 94.44 173 ALA A N 1
ATOM 1395 C CA . ALA A 1 173 ? -23.444 -1.318 10.848 1.00 94.44 173 ALA A CA 1
ATOM 1396 C C . ALA A 1 173 ? -23.665 -2.520 11.784 1.00 94.44 173 ALA A C 1
ATOM 1398 O O . ALA A 1 173 ? -24.618 -2.540 12.559 1.00 94.44 173 ALA A O 1
ATOM 1399 N N . LYS A 1 174 ? -22.712 -3.461 11.820 1.00 93.25 174 LYS A N 1
ATOM 1400 C CA . LYS A 1 174 ? -22.766 -4.640 12.705 1.00 93.25 174 LYS A CA 1
ATOM 1401 C C . LYS A 1 174 ? -22.718 -4.309 14.197 1.00 93.25 174 LYS A C 1
ATOM 1403 O O . LYS A 1 174 ? -23.076 -5.153 15.022 1.00 93.25 174 LYS A O 1
ATOM 1408 N N . MET A 1 175 ? -22.162 -3.158 14.571 1.00 95.06 175 MET A N 1
ATOM 1409 C CA . MET A 1 175 ? -22.139 -2.694 15.958 1.00 95.06 175 MET A CA 1
ATOM 1410 C C . MET A 1 175 ? -23.453 -1.990 16.314 1.00 95.06 175 MET A C 1
ATOM 1412 O O . MET A 1 175 ? -24.037 -2.311 17.348 1.00 95.06 175 MET A O 1
ATOM 1416 N N . LYS A 1 176 ? -23.986 -1.149 15.423 1.00 94.69 176 LYS A N 1
ATOM 1417 C CA . LYS A 1 176 ? -25.316 -0.541 15.564 1.00 94.69 176 LYS A CA 1
ATOM 1418 C C . LYS A 1 176 ? -26.428 -1.576 15.686 1.00 94.69 176 LYS A C 1
ATOM 1420 O O . LYS A 1 176 ? -27.269 -1.453 16.567 1.00 94.69 176 LYS A O 1
ATOM 1425 N N . GLU A 1 177 ? -26.400 -2.628 14.867 1.00 94.31 177 GLU A N 1
ATOM 1426 C CA . GLU A 1 177 ? -27.360 -3.745 14.925 1.00 94.31 177 GLU A CA 1
ATOM 1427 C C . GLU A 1 177 ? -27.419 -4.419 16.306 1.00 94.31 177 GLU A C 1
ATOM 1429 O O . GLU A 1 177 ? -28.431 -5.009 16.669 1.00 94.31 177 GLU A O 1
ATOM 1434 N N . LYS A 1 178 ? -26.344 -4.319 17.094 1.00 90.25 178 LYS A N 1
ATOM 1435 C CA . LYS A 1 178 ? -26.262 -4.862 18.458 1.00 90.25 178 LYS A CA 1
ATOM 1436 C C . LYS A 1 178 ? -26.555 -3.826 19.543 1.00 90.25 178 LYS A C 1
ATOM 1438 O O . LYS A 1 178 ? -26.379 -4.125 20.719 1.00 90.25 178 LYS A O 1
ATOM 1443 N N . GLY A 1 179 ? -26.960 -2.617 19.160 1.00 93.12 179 GLY A N 1
ATOM 1444 C CA . GLY A 1 179 ? -27.261 -1.523 20.081 1.00 93.12 179 GLY A CA 1
ATOM 1445 C C . GLY A 1 179 ? -26.034 -0.797 20.635 1.00 93.12 179 GLY A C 1
ATOM 1446 O O . GLY A 1 179 ? -26.163 -0.078 21.621 1.00 93.12 179 GLY A O 1
ATOM 1447 N N . TYR A 1 180 ? -24.848 -0.970 20.043 1.00 94.44 180 TYR A N 1
ATOM 1448 C CA . TYR A 1 180 ? -23.674 -0.197 20.449 1.00 94.44 180 TYR A CA 1
ATOM 1449 C C . TYR A 1 180 ? -23.741 1.241 19.915 1.00 94.44 180 TYR A C 1
ATOM 1451 O O . TYR A 1 180 ? -24.096 1.457 18.756 1.00 94.44 180 TYR A O 1
ATOM 1459 N N . ASP A 1 181 ? -23.316 2.210 20.730 1.00 94.69 181 ASP A N 1
ATOM 1460 C CA . ASP A 1 181 ? -23.099 3.593 20.291 1.00 94.69 181 ASP A CA 1
ATOM 1461 C C . ASP A 1 181 ? -21.842 3.687 19.411 1.00 94.69 181 ASP A C 1
ATOM 1463 O O . ASP A 1 181 ? -20.717 3.445 19.860 1.00 94.69 181 ASP A O 1
ATOM 1467 N N . THR A 1 182 ? -22.040 4.031 18.139 1.00 96.94 182 THR A N 1
ATOM 1468 C CA . THR A 1 182 ? -20.983 4.104 17.126 1.00 96.94 182 THR A CA 1
ATOM 1469 C C . THR A 1 182 ? -20.586 5.524 16.733 1.00 96.94 182 THR A C 1
ATOM 1471 O O . THR A 1 182 ? -19.810 5.667 15.787 1.00 96.94 182 THR A O 1
ATOM 1474 N N . ALA A 1 183 ? -21.081 6.560 17.417 1.00 97.88 183 ALA A N 1
ATOM 1475 C CA . ALA A 1 183 ? -20.927 7.949 16.976 1.00 97.88 183 ALA A CA 1
ATOM 1476 C C . ALA A 1 183 ? -19.459 8.349 16.722 1.00 97.88 183 ALA A C 1
ATOM 1478 O O . ALA A 1 183 ? -19.140 8.941 15.692 1.00 97.88 183 ALA A O 1
ATOM 1479 N N . GLU A 1 184 ? -18.532 7.954 17.603 1.00 96.31 184 GLU A N 1
ATOM 1480 C CA . GLU A 1 184 ? -17.096 8.237 17.434 1.00 96.31 184 GLU A CA 1
ATOM 1481 C C . GLU A 1 184 ? -16.500 7.571 16.181 1.00 96.31 184 GLU A C 1
ATOM 1483 O O . GLU A 1 184 ? -15.677 8.171 15.491 1.00 96.31 184 GLU A O 1
ATOM 1488 N N . MET A 1 185 ? -16.924 6.347 15.847 1.00 97.94 185 MET A N 1
ATOM 1489 C CA . MET A 1 185 ? -16.462 5.655 14.636 1.00 97.94 185 MET A CA 1
ATOM 1490 C C . MET A 1 185 ? -16.994 6.330 13.367 1.00 97.94 185 MET A C 1
ATOM 1492 O O . MET A 1 185 ? -16.282 6.410 12.366 1.00 97.94 185 MET A O 1
ATOM 1496 N N . GLU A 1 186 ? -18.228 6.830 13.405 1.00 97.94 186 GLU A N 1
ATOM 1497 C CA . GLU A 1 186 ? -18.851 7.540 12.284 1.00 97.94 186 GLU A CA 1
ATOM 1498 C C . GLU A 1 186 ? -18.159 8.869 11.991 1.00 97.94 186 GLU A C 1
ATOM 1500 O O . GLU A 1 186 ? -17.934 9.188 10.825 1.00 97.94 186 GLU A O 1
ATOM 1505 N N . VAL A 1 187 ? -17.726 9.593 13.030 1.00 97.12 187 VAL A N 1
ATOM 1506 C CA . VAL A 1 187 ? -16.887 10.793 12.874 1.00 97.12 187 VAL A CA 1
ATOM 1507 C C . VAL A 1 187 ? -15.591 10.460 12.130 1.00 97.12 187 VAL A C 1
ATOM 1509 O O . VAL A 1 187 ? -15.211 11.172 11.205 1.00 97.12 187 VAL A O 1
ATOM 1512 N N . VAL A 1 188 ? -14.928 9.348 12.465 1.00 96.75 188 VAL A N 1
ATOM 1513 C CA . VAL A 1 188 ? -13.696 8.937 11.767 1.00 96.75 188 VAL A CA 1
ATOM 1514 C C . VAL A 1 188 ? -13.962 8.568 10.304 1.00 96.75 188 VAL A C 1
ATOM 1516 O O . VAL A 1 188 ? -13.147 8.878 9.434 1.00 96.75 188 VAL A O 1
ATOM 1519 N N . VAL A 1 189 ? -15.097 7.931 10.000 1.00 96.44 189 VAL A N 1
ATOM 1520 C CA . VAL A 1 189 ? -15.493 7.657 8.609 1.00 96.44 189 VAL A CA 1
ATOM 1521 C C . VAL A 1 189 ? -15.762 8.951 7.844 1.00 96.44 189 VAL A C 1
ATOM 1523 O O . VAL A 1 189 ? -15.305 9.071 6.708 1.00 96.44 189 VAL A O 1
ATOM 1526 N N . ALA A 1 190 ? -16.448 9.920 8.451 1.00 95.94 190 ALA A N 1
ATOM 1527 C CA . ALA A 1 190 ? -16.676 11.226 7.841 1.00 95.94 190 ALA A CA 1
ATOM 1528 C C . ALA A 1 190 ? -15.345 11.948 7.558 1.00 95.94 190 ALA A C 1
ATOM 1530 O O . ALA A 1 190 ? -15.127 12.430 6.447 1.00 95.94 190 ALA A O 1
ATOM 1531 N N . ASP A 1 191 ? -14.401 11.930 8.505 1.00 94.44 191 ASP A N 1
ATOM 1532 C CA . ASP A 1 191 ? -13.046 12.457 8.294 1.00 94.44 191 ASP A CA 1
ATOM 1533 C C . ASP A 1 191 ? -12.333 11.737 7.138 1.00 94.44 191 ASP A C 1
ATOM 1535 O O . ASP A 1 191 ? -11.669 12.365 6.311 1.00 94.44 191 ASP A O 1
ATOM 1539 N N . ALA A 1 192 ? -12.484 10.416 7.027 1.00 94.06 192 ALA A N 1
ATOM 1540 C CA . ALA A 1 192 ? -11.910 9.651 5.926 1.00 94.06 192 ALA A CA 1
ATOM 1541 C C . ALA A 1 192 ? -12.529 10.024 4.572 1.00 94.06 192 ALA A C 1
ATOM 1543 O O . ALA A 1 192 ? -11.809 10.160 3.581 1.00 94.06 192 ALA A O 1
ATOM 1544 N N . GLN A 1 193 ? -13.840 10.248 4.522 1.00 93.69 193 GLN A N 1
ATOM 1545 C CA . GLN A 1 193 ? -14.514 10.734 3.321 1.00 93.69 193 GLN A CA 1
ATOM 1546 C C . GLN A 1 193 ? -14.032 12.137 2.930 1.00 93.69 193 GLN A C 1
ATOM 1548 O O . GLN A 1 193 ? -13.809 12.396 1.752 1.00 93.69 193 GLN A O 1
ATOM 1553 N N . ASN A 1 194 ? -13.793 13.009 3.909 1.00 94.00 194 ASN A N 1
ATOM 1554 C CA . ASN A 1 194 ? -13.392 14.395 3.672 1.00 94.00 194 ASN A CA 1
ATOM 1555 C C . ASN A 1 194 ? -11.895 14.573 3.382 1.00 94.00 194 ASN A C 1
ATOM 1557 O O . ASN A 1 194 ? -11.516 15.526 2.710 1.00 94.00 194 ASN A O 1
ATOM 1561 N N . MET A 1 195 ? -11.030 13.690 3.889 1.00 93.12 195 MET A N 1
ATOM 1562 C CA . MET A 1 195 ? -9.571 13.858 3.805 1.00 93.12 195 MET A CA 1
ATOM 1563 C C . MET A 1 195 ? -8.888 12.763 2.985 1.00 93.12 195 MET A C 1
ATOM 1565 O O . MET A 1 195 ? -8.039 13.055 2.141 1.00 93.12 195 MET A O 1
ATOM 1569 N N . LEU A 1 196 ? -9.243 11.496 3.217 1.00 91.69 196 LEU A N 1
ATOM 1570 C CA . LEU A 1 196 ? -8.591 10.368 2.553 1.00 91.69 196 LEU A CA 1
ATOM 1571 C C . LEU A 1 196 ? -9.090 10.197 1.115 1.00 91.69 196 LEU A C 1
ATOM 1573 O O . LEU A 1 196 ? -8.261 9.980 0.234 1.00 91.69 196 LEU A O 1
ATOM 1577 N N . LEU A 1 197 ? -10.396 10.330 0.847 1.00 90.56 197 LEU A N 1
ATOM 1578 C CA . LEU A 1 197 ? -10.911 10.218 -0.527 1.00 90.56 197 LEU A CA 1
ATOM 1579 C C . LEU A 1 197 ? -10.309 11.270 -1.474 1.00 90.56 197 LEU A C 1
ATOM 1581 O O . LEU A 1 197 ? -9.832 10.869 -2.537 1.00 90.56 197 LEU A O 1
ATOM 1585 N N . PRO A 1 198 ? -10.218 12.567 -1.113 1.00 91.56 198 PRO A N 1
ATOM 1586 C CA . PRO A 1 198 ? -9.522 13.535 -1.959 1.00 91.56 198 PRO A CA 1
ATOM 1587 C C . PRO A 1 198 ? -8.043 13.194 -2.172 1.00 91.56 198 PRO A C 1
ATOM 1589 O O . PRO A 1 198 ? -7.533 13.345 -3.279 1.00 91.56 198 PRO A O 1
ATOM 1592 N N . ALA A 1 199 ? -7.349 12.681 -1.149 1.00 91.12 199 ALA A N 1
ATOM 1593 C CA . ALA A 1 199 ? -5.954 12.260 -1.286 1.00 91.12 199 ALA A CA 1
ATOM 1594 C C . ALA A 1 199 ? -5.792 11.042 -2.219 1.00 91.12 199 ALA A C 1
ATOM 1596 O O . ALA A 1 199 ? -4.829 10.973 -2.981 1.00 91.12 199 ALA A O 1
ATOM 1597 N N . ILE A 1 200 ? -6.738 10.099 -2.193 1.00 91.19 200 ILE A N 1
ATOM 1598 C CA . ILE A 1 200 ? -6.816 8.957 -3.120 1.00 91.19 200 ILE A CA 1
ATOM 1599 C C . ILE A 1 200 ? -7.069 9.448 -4.551 1.00 91.19 200 ILE A C 1
ATOM 1601 O O . ILE A 1 200 ? -6.420 8.978 -5.484 1.00 91.19 200 ILE A O 1
ATOM 1605 N N . GLU A 1 201 ? -7.951 10.426 -4.745 1.00 91.56 201 GLU A N 1
ATOM 1606 C CA . GLU A 1 201 ? -8.211 10.986 -6.075 1.00 91.56 201 GLU A CA 1
ATOM 1607 C C . GLU A 1 201 ? -7.009 11.781 -6.615 1.00 91.56 201 GLU A C 1
ATOM 1609 O O . GLU A 1 201 ? -6.669 11.703 -7.800 1.00 91.56 201 GLU A O 1
ATOM 1614 N N . ALA A 1 202 ? -6.268 12.451 -5.729 1.00 90.31 202 ALA A N 1
ATOM 1615 C CA . ALA A 1 202 ? -4.998 13.087 -6.063 1.00 90.31 202 ALA A CA 1
ATOM 1616 C C . ALA A 1 202 ? -3.921 12.077 -6.498 1.00 90.31 202 ALA A C 1
ATOM 1618 O O . ALA A 1 202 ? -3.039 12.435 -7.270 1.00 90.31 202 ALA A O 1
ATOM 1619 N N . VAL A 1 203 ? -3.972 10.815 -6.047 1.00 89.00 203 VAL A N 1
ATOM 1620 C CA . VAL A 1 203 ? -3.104 9.744 -6.575 1.00 89.00 203 VAL A CA 1
ATOM 1621 C C . VAL A 1 203 ? -3.499 9.387 -8.005 1.00 89.00 203 VAL A C 1
ATOM 1623 O O . VAL A 1 203 ? -2.631 9.284 -8.870 1.00 89.00 203 VAL A O 1
ATOM 1626 N N . ARG A 1 204 ? -4.796 9.198 -8.266 1.00 87.94 204 ARG A N 1
ATOM 1627 C CA . ARG A 1 204 ? -5.306 8.754 -9.576 1.00 87.94 204 ARG A CA 1
ATOM 1628 C C . ARG A 1 204 ? -5.057 9.775 -10.687 1.00 87.94 204 ARG A C 1
ATOM 1630 O O . ARG A 1 204 ? -4.801 9.398 -11.834 1.00 87.94 204 ARG A O 1
ATOM 1637 N N . SER A 1 205 ? -5.104 11.055 -10.330 1.00 88.12 205 SER A N 1
ATOM 1638 C CA . SER A 1 205 ? -4.848 12.194 -11.218 1.00 88.12 205 SER A CA 1
ATOM 1639 C C . SER A 1 205 ? -3.379 12.644 -11.255 1.00 88.12 205 SER A C 1
ATOM 1641 O O . SER A 1 205 ? -3.025 13.485 -12.083 1.00 88.12 205 SER A O 1
ATOM 1643 N N . ALA A 1 206 ? -2.505 12.086 -10.406 1.00 85.00 206 ALA A N 1
ATOM 1644 C CA . ALA A 1 206 ? -1.115 12.518 -10.300 1.00 85.00 206 ALA A CA 1
ATOM 1645 C C . ALA A 1 206 ? -0.307 12.282 -11.583 1.00 85.00 206 ALA A C 1
ATOM 1647 O O . ALA A 1 206 ? -0.422 11.257 -12.264 1.00 85.00 206 ALA A O 1
ATOM 1648 N N . THR A 1 207 ? 0.625 13.198 -11.846 1.00 85.94 207 THR A N 1
ATOM 1649 C CA . THR A 1 207 ? 1.715 12.950 -12.792 1.00 85.94 207 THR A CA 1
ATOM 1650 C C . THR A 1 207 ? 2.712 11.945 -12.203 1.00 85.94 207 THR A C 1
ATOM 1652 O O . THR A 1 207 ? 2.778 11.752 -10.989 1.00 85.94 207 THR A O 1
ATOM 1655 N N . LYS A 1 208 ? 3.580 11.357 -13.039 1.00 76.06 208 LYS A N 1
ATOM 1656 C CA . LYS A 1 208 ? 4.664 10.471 -12.567 1.00 76.06 208 LYS A CA 1
ATOM 1657 C C . LYS A 1 208 ? 5.526 11.115 -11.472 1.00 76.06 208 LYS A C 1
ATOM 1659 O O . LYS A 1 208 ? 5.985 10.424 -10.568 1.00 76.06 208 LYS A O 1
ATOM 1664 N N . LYS A 1 209 ? 5.784 12.421 -11.576 1.00 82.31 209 LYS A N 1
ATOM 1665 C CA . LYS A 1 209 ? 6.644 13.140 -10.629 1.00 82.31 209 LYS A CA 1
ATOM 1666 C C . LYS A 1 209 ? 5.999 13.226 -9.243 1.00 82.31 209 LYS A C 1
ATOM 1668 O O . LYS A 1 209 ? 6.706 13.126 -8.245 1.00 82.31 209 LYS A O 1
ATOM 1673 N N . ASP A 1 210 ? 4.675 13.350 -9.199 1.00 86.56 210 ASP A N 1
ATOM 1674 C CA . ASP A 1 210 ? 3.936 13.667 -7.974 1.00 86.56 210 ASP A CA 1
ATOM 1675 C C . ASP A 1 210 ? 3.270 12.435 -7.344 1.00 86.56 210 ASP A C 1
ATOM 1677 O O . ASP A 1 210 ? 2.958 12.445 -6.154 1.00 86.56 210 ASP A O 1
ATOM 1681 N N . ILE A 1 211 ? 3.116 11.339 -8.100 1.00 85.31 211 ILE A N 1
ATOM 1682 C CA . ILE A 1 211 ? 2.383 10.135 -7.674 1.00 85.31 211 ILE A CA 1
ATOM 1683 C C . ILE A 1 211 ? 2.908 9.539 -6.365 1.00 85.31 211 ILE A C 1
ATOM 1685 O O . ILE A 1 211 ? 2.125 9.114 -5.516 1.00 85.31 211 ILE A O 1
ATOM 1689 N N . ARG A 1 212 ? 4.231 9.568 -6.158 1.00 82.38 212 ARG A N 1
ATOM 1690 C CA . ARG A 1 212 ? 4.861 9.092 -4.923 1.00 82.38 212 ARG A CA 1
ATOM 1691 C C . ARG A 1 212 ? 4.449 9.947 -3.727 1.00 82.38 212 ARG A C 1
ATOM 1693 O O . ARG A 1 212 ? 4.061 9.398 -2.702 1.00 82.38 212 ARG A O 1
ATOM 1700 N N . THR A 1 213 ? 4.518 11.268 -3.863 1.00 88.25 213 THR A N 1
ATOM 1701 C CA . THR A 1 213 ? 4.151 12.208 -2.798 1.00 88.25 213 THR A CA 1
ATOM 1702 C C . THR A 1 213 ? 2.664 12.095 -2.467 1.00 88.25 213 THR A C 1
ATOM 1704 O O . THR A 1 213 ? 2.313 11.980 -1.294 1.00 88.25 213 THR A O 1
ATOM 1707 N N . SER A 1 214 ? 1.795 12.036 -3.484 1.00 90.44 214 SER A N 1
ATOM 1708 C CA . SER A 1 214 ? 0.353 11.824 -3.294 1.00 90.44 214 SER A CA 1
ATOM 1709 C C . SER A 1 214 ? 0.067 10.511 -2.561 1.00 90.44 214 SER A C 1
ATOM 1711 O O . SER A 1 214 ? -0.728 10.483 -1.622 1.00 90.44 214 SER A O 1
ATOM 1713 N N . MET A 1 215 ? 0.761 9.428 -2.931 1.00 88.94 215 MET A N 1
ATOM 1714 C CA . MET A 1 215 ? 0.610 8.123 -2.285 1.00 88.94 215 MET A CA 1
ATOM 1715 C C . MET A 1 215 ? 1.101 8.130 -0.835 1.00 88.94 215 MET A C 1
ATOM 1717 O O . MET A 1 215 ? 0.445 7.571 0.043 1.00 88.94 215 MET A O 1
ATOM 1721 N N . GLU A 1 216 ? 2.246 8.758 -0.559 1.00 87.56 216 GLU A N 1
ATOM 1722 C CA . GLU A 1 216 ? 2.770 8.903 0.802 1.00 87.56 216 GLU A CA 1
ATOM 1723 C C . GLU A 1 216 ? 1.796 9.698 1.685 1.00 87.56 216 GLU A C 1
ATOM 1725 O O . GLU A 1 216 ? 1.531 9.289 2.817 1.00 87.56 216 GLU A O 1
ATOM 1730 N N . ASN A 1 217 ? 1.197 10.770 1.158 1.00 90.25 217 ASN A N 1
ATOM 1731 C CA . ASN A 1 217 ? 0.174 11.540 1.861 1.00 90.25 217 ASN A CA 1
ATOM 1732 C C . ASN A 1 217 ? -1.082 10.700 2.163 1.00 90.25 217 ASN A C 1
ATOM 1734 O O . ASN A 1 217 ? -1.487 10.597 3.321 1.00 90.25 217 ASN A O 1
ATOM 1738 N N . ALA A 1 218 ? -1.656 10.039 1.149 1.00 90.62 218 ALA A N 1
ATOM 1739 C CA . ALA A 1 218 ? -2.832 9.181 1.316 1.00 90.62 218 ALA A CA 1
ATOM 1740 C C . ALA A 1 218 ? -2.571 8.044 2.318 1.00 90.62 218 ALA A C 1
ATOM 1742 O O . ALA A 1 218 ? -3.399 7.764 3.187 1.00 90.62 218 ALA A O 1
ATOM 1743 N N . ARG A 1 219 ? -1.385 7.423 2.255 1.00 87.25 219 ARG A N 1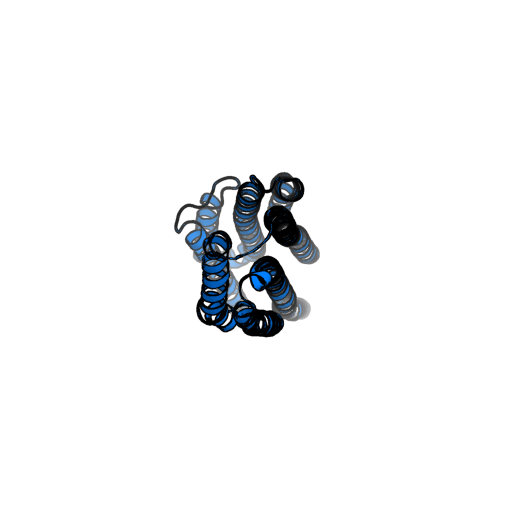
ATOM 1744 C CA . ARG A 1 219 ? -0.960 6.403 3.219 1.00 87.25 219 ARG A CA 1
ATOM 1745 C C . ARG A 1 219 ? -0.893 6.970 4.635 1.00 87.25 219 ARG A C 1
ATOM 1747 O O . ARG A 1 219 ? -1.431 6.339 5.537 1.00 87.25 219 ARG A O 1
ATOM 1754 N N . ASN A 1 220 ? -0.242 8.113 4.845 1.00 87.00 220 ASN A N 1
ATOM 1755 C CA . ASN A 1 220 ? -0.111 8.698 6.182 1.00 87.00 220 ASN A CA 1
ATOM 1756 C C . ASN A 1 220 ? -1.486 9.020 6.776 1.00 87.00 220 ASN A C 1
ATOM 1758 O O . ASN A 1 220 ? -1.782 8.574 7.882 1.00 87.00 220 ASN A O 1
ATOM 1762 N N . LEU A 1 221 ? -2.356 9.692 6.014 1.00 91.94 221 LEU A N 1
ATOM 1763 C CA . LEU A 1 221 ? -3.738 9.961 6.424 1.00 91.94 221 LEU A CA 1
ATOM 1764 C C . LEU A 1 221 ? -4.465 8.676 6.826 1.00 91.94 221 LEU A C 1
ATOM 1766 O O . LEU A 1 221 ? -5.059 8.617 7.902 1.00 91.94 221 LEU A O 1
ATOM 1770 N N . HIS A 1 222 ? -4.366 7.632 6.002 1.00 89.88 222 HIS A N 1
ATOM 1771 C CA . HIS A 1 222 ? -4.983 6.344 6.290 1.00 89.88 222 HIS A CA 1
ATOM 1772 C C . HIS A 1 222 ? -4.485 5.722 7.603 1.00 89.88 222 HIS A C 1
ATOM 1774 O O . HIS A 1 222 ? -5.308 5.238 8.373 1.00 89.88 222 HIS A O 1
ATOM 1780 N N . LEU A 1 223 ? -3.178 5.747 7.894 1.00 88.44 223 LEU A N 1
ATOM 1781 C CA . LEU A 1 223 ? -2.642 5.167 9.136 1.00 88.44 223 LEU A CA 1
ATOM 1782 C C . LEU A 1 223 ? -3.205 5.866 10.383 1.00 88.44 223 LEU A C 1
ATOM 1784 O O . LEU A 1 223 ? -3.591 5.188 11.334 1.00 88.44 223 LEU A O 1
ATOM 1788 N N . HIS A 1 224 ? -3.297 7.198 10.360 1.00 91.62 224 HIS A N 1
ATOM 1789 C CA . HIS A 1 224 ? -3.877 7.976 11.458 1.00 91.62 224 HIS A CA 1
ATOM 1790 C C . HIS A 1 224 ? -5.378 7.713 11.619 1.00 91.62 224 HIS A C 1
ATOM 1792 O O . HIS A 1 224 ? -5.845 7.441 12.724 1.00 91.62 224 HIS A O 1
ATOM 1798 N N . LEU A 1 225 ? -6.131 7.736 10.516 1.00 94.31 225 LEU A N 1
ATOM 1799 C CA . LEU A 1 225 ? -7.567 7.448 10.528 1.00 94.31 225 LEU A CA 1
ATOM 1800 C C . LEU A 1 225 ? -7.852 6.018 10.996 1.00 94.31 225 LEU A C 1
ATOM 1802 O O . LEU A 1 225 ? -8.789 5.799 11.754 1.00 94.31 225 LEU A O 1
ATOM 1806 N N . TRP A 1 226 ? -7.015 5.052 10.616 1.00 93.19 226 TRP A N 1
ATOM 1807 C CA . TRP A 1 226 ? -7.160 3.674 11.070 1.00 93.19 226 TRP A CA 1
ATOM 1808 C C . TRP A 1 226 ? -6.934 3.540 12.576 1.00 93.19 226 TRP A C 1
ATOM 1810 O O . TRP A 1 226 ? -7.757 2.932 13.258 1.00 93.19 226 TRP A O 1
ATOM 1820 N N . ALA A 1 227 ? -5.880 4.158 13.113 1.00 92.31 227 ALA A N 1
ATOM 1821 C CA . ALA A 1 227 ? -5.653 4.183 14.554 1.00 92.31 227 ALA A CA 1
ATOM 1822 C C . ALA A 1 227 ? -6.835 4.828 15.300 1.00 92.31 227 ALA A C 1
ATOM 1824 O O . ALA A 1 227 ? -7.342 4.247 16.259 1.00 92.31 227 ALA A O 1
ATOM 1825 N N . ARG A 1 228 ? -7.332 5.978 14.822 1.00 95.94 228 ARG A N 1
ATOM 1826 C CA . ARG A 1 228 ? -8.507 6.657 15.399 1.00 95.94 228 ARG A CA 1
ATOM 1827 C C . ARG A 1 228 ? -9.767 5.792 15.344 1.00 95.94 228 ARG A C 1
ATOM 1829 O O . ARG A 1 228 ? -10.507 5.753 16.323 1.00 95.94 228 ARG A O 1
ATOM 1836 N N . PHE A 1 229 ? -9.990 5.066 14.249 1.00 96.69 229 PHE A N 1
ATOM 1837 C CA . PHE A 1 229 ? -11.124 4.150 14.123 1.00 96.69 229 PHE A CA 1
ATOM 1838 C C . PHE A 1 229 ? -11.047 3.010 15.147 1.00 96.69 229 PHE A C 1
ATOM 1840 O O . PHE A 1 229 ? -12.041 2.708 15.805 1.00 96.69 229 PHE A O 1
ATOM 1847 N N . GLU A 1 230 ? -9.876 2.385 15.321 1.00 95.25 230 GLU A N 1
ATOM 1848 C CA . GLU A 1 230 ? -9.712 1.317 16.316 1.00 95.25 230 GLU A CA 1
ATOM 1849 C C . GLU A 1 230 ? -9.830 1.846 17.754 1.00 95.25 230 GLU A C 1
ATOM 1851 O O . GLU A 1 230 ? -10.440 1.179 18.586 1.00 95.25 230 GLU A O 1
ATOM 1856 N N . ILE A 1 231 ? -9.330 3.052 18.048 1.00 96.88 231 ILE A N 1
ATOM 1857 C CA . ILE A 1 231 ? -9.527 3.707 19.352 1.00 96.88 231 ILE A CA 1
ATOM 1858 C C . ILE A 1 231 ? -11.022 3.910 19.629 1.00 96.88 231 ILE A C 1
ATOM 1860 O O . ILE A 1 231 ? -11.515 3.444 20.656 1.00 96.88 231 ILE A O 1
ATOM 1864 N N . ALA A 1 232 ? -11.755 4.523 18.692 1.00 97.69 232 ALA A N 1
ATOM 1865 C CA . ALA A 1 232 ? -13.199 4.737 18.802 1.00 97.69 232 ALA A CA 1
ATOM 1866 C C . ALA A 1 232 ? -13.957 3.415 18.997 1.00 97.69 232 ALA A C 1
ATOM 1868 O O . ALA A 1 232 ? -14.839 3.296 19.845 1.00 97.69 232 ALA A O 1
ATOM 1869 N N . ARG A 1 233 ? -13.562 2.372 18.263 1.00 96.56 233 ARG A N 1
ATOM 1870 C CA . ARG A 1 233 ? -14.136 1.033 18.399 1.00 96.56 233 ARG A CA 1
ATOM 1871 C C . ARG A 1 233 ? -13.902 0.437 19.789 1.00 96.56 233 ARG A C 1
ATOM 1873 O O . ARG A 1 233 ? -14.828 -0.143 20.355 1.00 96.56 233 ARG A O 1
ATOM 1880 N N . ILE A 1 234 ? -12.688 0.537 20.338 1.00 96.38 234 ILE A N 1
ATOM 1881 C CA . ILE A 1 234 ? -12.384 0.045 21.693 1.00 96.38 234 ILE A CA 1
ATOM 1882 C C . ILE A 1 234 ? -13.175 0.850 22.731 1.00 96.38 234 ILE A C 1
ATOM 1884 O O . ILE A 1 234 ? -13.757 0.240 23.627 1.00 96.38 234 ILE A O 1
ATOM 1888 N N . ASN A 1 235 ? -13.275 2.175 22.576 1.00 96.50 235 ASN A N 1
ATOM 1889 C CA . ASN A 1 235 ? -14.104 3.034 23.427 1.00 96.50 235 ASN A CA 1
ATOM 1890 C C . ASN A 1 235 ? -15.570 2.594 23.433 1.00 96.50 235 ASN A C 1
ATOM 1892 O O . ASN A 1 235 ? -16.158 2.471 24.505 1.00 96.50 235 ASN A O 1
ATOM 1896 N N . THR A 1 236 ? -16.153 2.295 22.270 1.00 95.75 236 THR A N 1
ATOM 1897 C CA . THR A 1 236 ? -17.529 1.785 22.183 1.00 95.75 236 THR A CA 1
ATOM 1898 C C . THR A 1 236 ? -17.711 0.493 22.986 1.00 95.75 236 THR A C 1
ATOM 1900 O O . THR A 1 236 ? -18.679 0.364 23.738 1.00 95.75 236 THR A O 1
ATOM 1903 N N . TYR A 1 237 ? -16.783 -0.463 22.875 1.00 95.00 237 TYR A N 1
ATOM 1904 C CA . TYR A 1 237 ? -16.862 -1.688 23.675 1.00 95.00 237 TYR A CA 1
ATOM 1905 C C . TYR A 1 237 ? -16.667 -1.418 25.169 1.00 95.00 237 TYR A C 1
ATOM 1907 O O . TYR A 1 237 ? -17.405 -1.977 25.977 1.00 95.00 237 TYR A O 1
ATOM 1915 N N . LEU A 1 238 ? -15.714 -0.562 25.544 1.00 95.44 238 LEU A N 1
ATOM 1916 C CA . LEU A 1 238 ? -15.471 -0.218 26.941 1.00 95.44 238 LEU A CA 1
ATOM 1917 C C . LEU A 1 238 ? -16.714 0.423 27.571 1.00 95.44 238 LEU A C 1
ATOM 1919 O O . LEU A 1 238 ? -17.166 -0.056 28.604 1.00 95.44 238 LEU A O 1
ATOM 1923 N N . LYS A 1 239 ? -17.323 1.415 26.906 1.00 94.81 239 LYS A N 1
ATOM 1924 C CA . LYS A 1 239 ? -18.567 2.074 27.346 1.00 94.81 239 LYS A CA 1
ATOM 1925 C C . LYS A 1 239 ? -19.695 1.073 27.604 1.00 94.81 239 LYS A C 1
ATOM 1927 O O . LYS A 1 239 ? -20.440 1.229 28.564 1.00 94.81 239 LYS A O 1
ATOM 1932 N N . SER A 1 240 ? -19.798 0.022 26.784 1.00 93.56 240 SER A N 1
ATOM 1933 C CA . SER A 1 240 ? -20.855 -0.989 26.929 1.00 93.56 240 SER A CA 1
ATOM 1934 C C . SER A 1 240 ? -20.748 -1.850 28.192 1.00 93.56 240 SER A C 1
ATOM 1936 O O . SER A 1 240 ? -21.761 -2.377 28.640 1.00 93.56 240 SER A O 1
ATOM 1938 N N . ILE A 1 241 ? -19.548 -1.981 28.768 1.00 93.50 241 ILE A N 1
ATOM 1939 C CA . ILE A 1 241 ? -19.305 -2.764 29.990 1.00 93.50 241 ILE A CA 1
ATOM 1940 C C . ILE A 1 241 ? -18.895 -1.890 31.179 1.00 93.50 241 ILE A C 1
ATOM 1942 O O . ILE A 1 241 ? -18.715 -2.402 32.277 1.00 93.50 241 ILE A O 1
ATOM 1946 N N . GLU A 1 242 ? -18.714 -0.582 30.978 1.00 92.94 242 GLU A N 1
ATOM 1947 C CA . GLU A 1 242 ? -18.096 0.317 31.956 1.00 92.94 242 GLU A CA 1
ATOM 1948 C C . GLU A 1 242 ? -18.882 0.370 33.270 1.00 92.94 242 GLU A C 1
ATOM 1950 O O . GLU A 1 242 ? -18.296 0.255 34.344 1.00 92.94 242 GLU A O 1
ATOM 1955 N N . SER A 1 243 ? -20.210 0.485 33.195 1.00 92.50 243 SER A N 1
ATOM 1956 C CA . SER A 1 243 ? -21.055 0.525 34.393 1.00 92.50 243 SER A CA 1
ATOM 1957 C C . SER A 1 243 ? -20.998 -0.788 35.182 1.00 92.50 243 SER A C 1
ATOM 1959 O O . SER A 1 243 ? -20.859 -0.759 36.403 1.00 92.50 243 SER A O 1
ATOM 1961 N N . GLU A 1 244 ? -21.047 -1.933 34.498 1.00 93.50 244 GLU A N 1
ATOM 1962 C CA . GLU A 1 244 ? -20.956 -3.257 35.126 1.00 93.50 244 GLU A CA 1
ATOM 1963 C C . GLU A 1 244 ? -19.569 -3.493 35.740 1.00 93.50 244 GLU A C 1
ATOM 1965 O O . GLU A 1 244 ? -19.458 -3.912 36.890 1.00 93.50 244 GLU A O 1
ATOM 1970 N N . ALA A 1 245 ? -18.506 -3.147 35.009 1.00 94.44 245 ALA A N 1
ATOM 1971 C CA . ALA A 1 245 ? -17.125 -3.202 35.478 1.00 94.44 245 ALA A CA 1
ATOM 1972 C C . ALA A 1 245 ? -16.906 -2.353 36.733 1.00 94.44 245 ALA A C 1
ATOM 1974 O O . ALA A 1 245 ? -16.279 -2.823 37.681 1.00 94.44 245 ALA A O 1
ATOM 1975 N N . ALA A 1 246 ? -17.442 -1.132 36.764 1.00 93.50 246 ALA A N 1
ATOM 1976 C CA . ALA A 1 246 ? -17.334 -0.254 37.923 1.00 93.50 246 ALA A CA 1
ATOM 1977 C C . ALA A 1 246 ? -18.059 -0.835 39.148 1.00 93.50 246 ALA A C 1
ATOM 1979 O O . ALA A 1 246 ? -17.492 -0.853 40.240 1.00 93.50 246 ALA A O 1
ATOM 1980 N N . LEU A 1 247 ? -19.274 -1.370 38.969 1.00 94.06 247 LEU A N 1
ATOM 1981 C CA . LEU A 1 247 ? -20.027 -2.031 40.044 1.00 94.06 247 LEU A CA 1
ATOM 1982 C C . LEU A 1 247 ? -19.317 -3.285 40.576 1.00 94.06 247 LEU A C 1
ATOM 1984 O O . LEU A 1 247 ? -19.384 -3.566 41.769 1.00 94.06 247 LEU A O 1
ATOM 1988 N N . ALA A 1 248 ? -18.606 -4.009 39.711 1.00 93.75 248 ALA A N 1
ATOM 1989 C CA . ALA A 1 248 ? -17.789 -5.165 40.075 1.00 93.75 248 ALA A CA 1
ATOM 1990 C C . ALA A 1 248 ? -16.404 -4.799 40.659 1.00 93.75 248 ALA A C 1
ATOM 1992 O O . ALA A 1 248 ? -15.610 -5.693 40.944 1.00 93.75 248 ALA A O 1
ATOM 1993 N N . GLY A 1 249 ? -16.097 -3.507 40.839 1.00 95.44 249 GLY A N 1
ATOM 1994 C CA . GLY A 1 249 ? -14.851 -3.036 41.454 1.00 95.44 249 GLY A CA 1
ATOM 1995 C C . GLY A 1 249 ? -13.651 -2.899 40.506 1.00 95.44 249 GLY A C 1
ATOM 1996 O O . GLY A 1 249 ? -12.540 -2.659 40.972 1.00 95.44 249 GLY A O 1
ATOM 1997 N N . TYR A 1 250 ? -13.846 -2.993 39.187 1.00 96.94 250 TYR A N 1
ATOM 1998 C CA . TYR A 1 250 ? -12.778 -2.932 38.174 1.00 96.94 250 TYR A CA 1
ATOM 1999 C C . TYR A 1 250 ? -12.504 -1.521 37.620 1.00 96.94 250 TYR A C 1
ATOM 2001 O O . TYR A 1 250 ? -12.074 -1.343 36.476 1.00 96.94 250 TYR A O 1
ATOM 2009 N N . THR A 1 251 ? -12.750 -0.478 38.415 1.00 96.12 251 THR A N 1
ATOM 2010 C CA . THR A 1 251 ? -12.560 0.928 38.008 1.00 96.12 251 THR A CA 1
ATOM 2011 C C . THR A 1 251 ? -11.108 1.239 37.615 1.00 96.12 251 THR A C 1
ATOM 2013 O O . THR A 1 251 ? -10.860 2.059 36.724 1.00 96.12 251 THR A O 1
ATOM 2016 N N . ALA A 1 252 ? -10.134 0.568 38.239 1.00 96.69 252 ALA A N 1
ATOM 2017 C CA . ALA A 1 252 ? -8.716 0.726 37.923 1.00 96.69 252 ALA A CA 1
ATOM 2018 C C . ALA A 1 252 ? -8.380 0.215 36.510 1.00 96.69 252 ALA A C 1
ATOM 2020 O O . ALA A 1 252 ? -7.709 0.914 35.749 1.00 96.69 252 ALA A O 1
ATOM 2021 N N . GLU A 1 253 ? -8.888 -0.958 36.119 1.00 97.31 253 GLU A N 1
ATOM 2022 C CA . GLU A 1 253 ? -8.711 -1.499 34.770 1.00 97.31 253 GLU A CA 1
ATOM 2023 C C . GLU A 1 253 ? -9.351 -0.610 33.701 1.00 97.31 253 GLU A C 1
ATOM 2025 O O . GLU A 1 253 ? -8.721 -0.351 32.674 1.00 97.31 253 GLU A O 1
ATOM 2030 N N . ILE A 1 254 ? -10.558 -0.090 33.952 1.00 97.31 254 ILE A N 1
ATOM 2031 C CA . ILE A 1 254 ? -11.228 0.862 33.048 1.00 97.31 254 ILE A CA 1
ATOM 2032 C C . ILE A 1 254 ? -10.340 2.092 32.831 1.00 97.31 254 ILE A C 1
ATOM 2034 O O . ILE A 1 254 ? -10.097 2.496 31.692 1.00 97.31 254 ILE A O 1
ATOM 2038 N N . SER A 1 255 ? -9.817 2.659 33.920 1.00 97.31 255 SER A N 1
ATOM 2039 C CA . SER A 1 255 ? -8.976 3.861 33.887 1.00 97.31 255 SER A CA 1
ATOM 2040 C C . SER A 1 255 ? -7.668 3.614 33.133 1.00 97.31 255 SER A C 1
ATOM 2042 O O . SER A 1 255 ? -7.237 4.448 32.338 1.00 97.31 255 SER A O 1
ATOM 2044 N N . ALA A 1 256 ? -7.059 2.442 33.322 1.00 97.75 256 ALA A N 1
ATOM 2045 C CA . ALA A 1 256 ? -5.838 2.064 32.625 1.00 97.75 256 ALA A CA 1
ATOM 2046 C C . ALA A 1 256 ? -6.066 1.843 31.118 1.00 97.75 256 ALA A C 1
ATOM 2048 O O . ALA A 1 256 ? -5.235 2.267 30.314 1.00 97.75 256 ALA A O 1
ATOM 2049 N N . ILE A 1 257 ? -7.199 1.248 30.717 1.00 97.75 257 ILE A N 1
ATOM 2050 C CA . ILE A 1 257 ? -7.582 1.137 29.299 1.00 97.75 257 ILE A CA 1
ATOM 2051 C C . ILE A 1 257 ? -7.742 2.538 28.692 1.00 97.75 257 ILE A C 1
ATOM 2053 O O . ILE A 1 257 ? -7.131 2.814 27.659 1.00 97.75 257 ILE A O 1
ATOM 2057 N N . LYS A 1 258 ? -8.495 3.438 29.343 1.00 97.44 258 LYS A N 1
ATOM 2058 C CA . LYS A 1 258 ? -8.69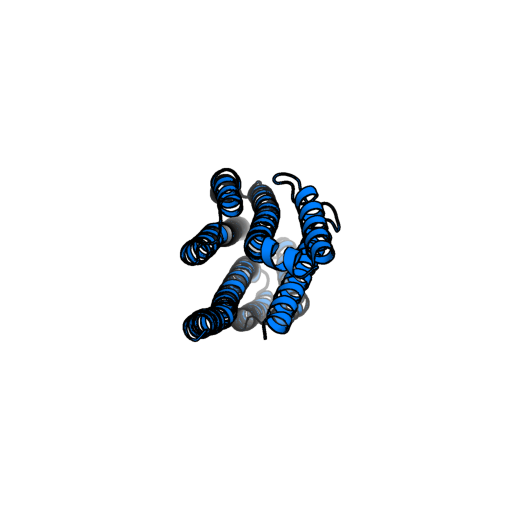7 4.820 28.866 1.00 97.44 258 LYS A CA 1
ATOM 2059 C C . LYS A 1 258 ? -7.377 5.569 28.706 1.00 97.44 258 LYS A C 1
ATOM 2061 O O . LYS A 1 258 ? -7.114 6.096 27.633 1.00 97.44 258 LYS A O 1
ATOM 2066 N N . ALA A 1 259 ? -6.486 5.495 29.695 1.00 97.88 259 ALA A N 1
ATOM 2067 C CA . ALA A 1 259 ? -5.177 6.143 29.624 1.00 97.88 259 ALA A CA 1
ATOM 2068 C C . ALA A 1 259 ? -4.342 5.685 28.411 1.00 97.88 259 ALA A C 1
ATOM 2070 O O . ALA A 1 259 ? -3.663 6.496 27.780 1.00 97.88 259 ALA A O 1
ATOM 2071 N N . LYS A 1 260 ? -4.396 4.395 28.046 1.00 97.19 260 LYS A N 1
ATOM 2072 C CA . LYS A 1 260 ? -3.716 3.871 26.847 1.00 97.19 260 LYS A CA 1
ATOM 2073 C C . LYS A 1 260 ? -4.335 4.411 25.559 1.00 97.19 260 LYS A C 1
ATOM 2075 O O . LYS A 1 260 ? -3.602 4.782 24.642 1.00 97.19 260 LYS A O 1
ATOM 2080 N N . LEU A 1 261 ? -5.664 4.464 25.496 1.00 97.06 261 LEU A N 1
ATOM 2081 C CA . LEU A 1 261 ? -6.392 5.001 24.347 1.00 97.06 261 LEU A CA 1
ATOM 2082 C C . LEU A 1 261 ? -6.146 6.502 24.173 1.00 97.06 261 LEU A C 1
ATOM 2084 O O . LEU A 1 261 ? -5.896 6.939 23.052 1.00 97.06 261 LEU A O 1
ATOM 2088 N N . ASP A 1 262 ? -6.103 7.266 25.262 1.00 97.06 262 ASP A N 1
ATOM 2089 C CA . ASP A 1 262 ? -5.803 8.699 25.245 1.00 97.06 262 ASP A CA 1
ATOM 2090 C C . ASP A 1 262 ? -4.372 8.966 24.761 1.00 97.06 262 ASP A C 1
ATOM 2092 O O . ASP A 1 262 ? -4.149 9.806 23.888 1.00 97.06 262 ASP A O 1
ATOM 2096 N N . GLN A 1 263 ? -3.388 8.200 25.248 1.00 95.75 263 GLN A N 1
ATOM 2097 C CA . GLN A 1 263 ? -2.004 8.284 24.761 1.00 95.75 263 GLN A CA 1
ATOM 2098 C C . GLN A 1 263 ? -1.896 7.959 23.263 1.00 95.75 263 GLN A C 1
ATOM 2100 O O . GLN A 1 263 ? -1.191 8.654 22.521 1.00 95.75 263 GLN A O 1
ATOM 2105 N N . ALA A 1 264 ? -2.611 6.927 22.801 1.00 94.06 264 ALA A N 1
ATOM 2106 C CA . ALA A 1 264 ? -2.655 6.576 21.387 1.00 94.06 264 ALA A CA 1
ATOM 2107 C C . ALA A 1 264 ? -3.309 7.696 20.561 1.00 94.06 264 ALA A C 1
ATOM 2109 O O . ALA A 1 264 ? -2.770 8.083 19.524 1.00 94.06 264 ALA A O 1
ATOM 2110 N N . SER A 1 265 ? -4.416 8.264 21.049 1.00 94.00 265 SER A N 1
ATOM 2111 C CA . SER A 1 265 ? -5.168 9.348 20.407 1.00 94.00 265 SER A CA 1
ATOM 2112 C C . SER A 1 265 ? -4.326 10.616 20.247 1.00 94.00 265 SER A C 1
ATOM 2114 O O . SER A 1 265 ? -4.223 11.154 19.145 1.00 94.00 265 SER A O 1
ATOM 2116 N N . ASN A 1 266 ? -3.612 11.021 21.303 1.00 93.12 266 ASN A N 1
ATOM 2117 C CA . ASN A 1 266 ? -2.720 12.188 21.297 1.00 93.12 266 ASN A CA 1
ATOM 2118 C C . ASN A 1 266 ? -1.581 12.079 20.274 1.00 93.12 266 ASN A C 1
ATOM 2120 O O . ASN A 1 266 ? -1.042 13.089 19.823 1.00 93.12 266 ASN A O 1
ATOM 2124 N N . THR A 1 267 ? -1.208 10.855 19.897 1.00 90.75 267 THR A N 1
ATOM 2125 C CA . THR A 1 267 ? -0.167 10.602 18.894 1.00 90.75 267 THR A CA 1
ATOM 2126 C C . THR A 1 267 ? -0.764 10.389 17.496 1.00 90.75 267 THR A C 1
ATOM 2128 O O . THR A 1 267 ? -0.152 10.752 16.490 1.00 90.75 267 THR A O 1
ATOM 2131 N N . ALA A 1 268 ? -1.980 9.844 17.401 1.00 88.62 268 ALA A N 1
ATOM 2132 C CA . ALA A 1 268 ? -2.698 9.566 16.159 1.00 88.62 268 ALA A CA 1
ATOM 2133 C C . ALA A 1 268 ? -3.381 10.812 15.546 1.00 88.62 268 ALA A C 1
ATOM 2135 O O . ALA A 1 268 ? -4.515 10.747 15.075 1.00 88.62 268 ALA A O 1
ATOM 2136 N N . VAL A 1 269 ? -2.661 11.933 15.464 1.00 85.19 269 VAL A N 1
ATOM 2137 C CA . VAL A 1 269 ? -3.168 13.204 14.918 1.00 85.19 269 VAL A CA 1
ATOM 2138 C C . VAL A 1 269 ? -3.181 13.193 13.385 1.00 85.19 269 VAL A C 1
ATOM 2140 O O . VAL A 1 269 ? -2.126 13.174 12.748 1.00 85.19 269 VAL A O 1
ATOM 2143 N N . THR A 1 270 ? -4.374 13.232 12.781 1.00 80.00 270 THR A N 1
ATOM 2144 C CA . THR A 1 270 ? -4.547 13.237 11.319 1.00 80.00 270 THR A CA 1
ATOM 2145 C C . THR A 1 270 ? -3.810 14.413 10.664 1.00 80.00 270 THR A C 1
ATOM 2147 O O . THR A 1 270 ? -3.877 15.543 11.135 1.00 80.00 270 THR A O 1
ATOM 2150 N N . GLY A 1 271 ? -3.120 14.152 9.548 1.00 70.81 271 GLY A N 1
ATOM 2151 C CA . GLY A 1 271 ? -2.416 15.175 8.759 1.00 70.81 271 GLY A CA 1
ATOM 2152 C C . GLY A 1 271 ? -0.962 15.417 9.176 1.00 70.81 271 GLY A C 1
ATOM 2153 O O . GLY A 1 271 ? -0.212 16.045 8.431 1.00 70.81 271 GLY A O 1
ATOM 2154 N N . LYS A 1 272 ? -0.520 14.866 10.311 1.00 81.19 272 LYS A N 1
ATOM 2155 C CA . LYS A 1 272 ? 0.901 14.796 10.671 1.00 81.19 272 LYS A CA 1
ATOM 2156 C C . LYS A 1 272 ? 1.513 13.524 10.072 1.00 81.19 272 LYS A C 1
ATOM 2158 O O . LYS A 1 272 ? 0.839 12.516 9.913 1.00 81.19 272 LYS A O 1
ATOM 2163 N N . LYS A 1 273 ? 2.802 13.548 9.729 1.00 83.38 273 LYS A N 1
ATOM 2164 C CA . LYS A 1 273 ? 3.563 12.318 9.459 1.00 83.38 273 LYS A CA 1
ATOM 2165 C C . LYS A 1 273 ? 4.054 11.742 10.788 1.00 83.38 273 LYS A C 1
ATOM 2167 O O . LYS A 1 273 ? 4.662 12.480 11.565 1.00 83.38 273 LYS A O 1
ATOM 2172 N N . TYR A 1 274 ? 3.849 10.445 11.016 1.00 80.56 274 TYR A N 1
ATOM 2173 C CA . TYR A 1 274 ? 4.467 9.754 12.148 1.00 80.56 274 TYR A CA 1
ATOM 2174 C C . TYR A 1 274 ? 5.990 9.931 12.132 1.00 80.56 274 TYR A C 1
ATOM 2176 O O . TYR A 1 274 ? 6.646 9.727 11.104 1.00 80.56 274 TYR A O 1
ATOM 2184 N N . ARG A 1 275 ? 6.547 10.312 13.280 1.00 88.19 275 ARG A N 1
ATOM 2185 C CA . ARG A 1 275 ? 7.987 10.244 13.544 1.00 88.19 275 ARG A CA 1
ATOM 2186 C C . ARG A 1 275 ? 8.394 8.792 13.791 1.00 88.19 275 ARG A C 1
ATOM 2188 O O . ARG A 1 275 ? 7.550 7.914 13.971 1.00 88.19 275 ARG A O 1
ATOM 2195 N N . GLU A 1 276 ? 9.699 8.551 13.783 1.00 81.06 276 GLU A N 1
ATOM 2196 C CA . GLU A 1 276 ? 10.265 7.235 14.076 1.00 81.06 276 GLU A CA 1
ATOM 2197 C C . GLU A 1 276 ? 9.732 6.697 15.414 1.00 81.06 276 GLU A C 1
ATOM 2199 O O . GLU A 1 276 ? 9.727 7.408 16.418 1.00 81.06 276 GLU A O 1
ATOM 2204 N N . GLY A 1 277 ? 9.207 5.469 15.404 1.00 79.12 277 GLY A N 1
ATOM 2205 C CA . GLY A 1 277 ? 8.639 4.802 16.577 1.00 79.12 277 GLY A CA 1
ATOM 2206 C C . GLY A 1 277 ? 7.241 5.267 17.008 1.00 79.12 277 GLY A C 1
ATOM 2207 O O . GLY A 1 277 ? 6.599 4.565 17.793 1.00 79.12 277 GLY A O 1
ATOM 2208 N N . GLU A 1 278 ? 6.722 6.405 16.520 1.00 87.62 278 GLU A N 1
ATOM 2209 C CA . GLU A 1 278 ? 5.385 6.892 16.916 1.00 87.62 278 GLU A CA 1
ATOM 2210 C C . GLU A 1 278 ? 4.282 5.931 16.440 1.00 87.62 278 GLU A C 1
ATOM 2212 O O . GLU A 1 278 ? 3.347 5.641 17.186 1.00 87.62 278 GLU A O 1
ATOM 2217 N N . PHE A 1 279 ? 4.403 5.398 15.220 1.00 82.81 279 PHE A N 1
ATOM 2218 C CA . PHE A 1 279 ? 3.440 4.441 14.670 1.00 82.81 279 PHE A CA 1
ATOM 2219 C C . PHE A 1 279 ? 3.399 3.147 15.494 1.00 82.81 279 PHE A C 1
ATOM 2221 O O . PHE A 1 279 ? 2.327 2.690 15.894 1.00 82.81 279 PHE A O 1
ATOM 2228 N N . GLU A 1 280 ? 4.566 2.568 15.779 1.00 85.31 280 GLU A N 1
ATOM 2229 C CA . GLU A 1 280 ? 4.711 1.359 16.589 1.00 85.31 280 GLU A CA 1
ATOM 2230 C C . GLU A 1 280 ? 4.157 1.572 18.000 1.00 85.31 280 GLU A C 1
ATOM 2232 O O . GLU A 1 280 ? 3.444 0.711 18.516 1.00 85.31 280 GLU A O 1
ATOM 2237 N N . THR A 1 281 ? 4.424 2.740 18.590 1.00 88.06 281 THR A N 1
ATOM 2238 C CA . THR A 1 281 ? 3.916 3.123 19.912 1.00 88.06 281 THR A CA 1
ATOM 2239 C C . THR A 1 281 ? 2.391 3.178 19.920 1.00 88.06 281 THR A C 1
ATOM 2241 O O . THR A 1 281 ? 1.767 2.525 20.756 1.00 88.06 281 THR A O 1
ATOM 2244 N N . VAL A 1 282 ? 1.773 3.878 18.959 1.00 85.44 282 VAL A N 1
ATOM 2245 C CA . VAL A 1 282 ? 0.306 3.946 18.824 1.00 85.44 282 VAL A CA 1
ATOM 2246 C C . VAL A 1 282 ? -0.301 2.549 18.735 1.00 85.44 282 VAL A C 1
ATOM 2248 O O . VAL A 1 282 ? -1.233 2.226 19.472 1.00 85.44 282 VAL A O 1
ATOM 2251 N N . TRP A 1 283 ? 0.249 1.686 17.881 1.00 89.50 283 TRP A N 1
ATOM 2252 C CA . TRP A 1 283 ? -0.276 0.331 17.721 1.00 89.50 283 TRP A CA 1
ATOM 2253 C C . TRP A 1 283 ? -0.031 -0.570 18.925 1.00 89.50 283 TRP A C 1
ATOM 2255 O O . TRP A 1 283 ? -0.866 -1.432 19.199 1.00 89.50 283 TRP A O 1
ATOM 2265 N N . SER A 1 284 ? 1.074 -0.391 19.649 1.00 87.50 284 SER A N 1
ATOM 2266 C CA . SER A 1 284 ? 1.310 -1.103 20.907 1.00 87.50 284 SER A CA 1
ATOM 2267 C C . SER A 1 284 ? 0.255 -0.725 21.943 1.00 87.50 284 SER A C 1
ATOM 2269 O O . SER A 1 284 ? -0.372 -1.607 22.518 1.00 87.50 284 SER A O 1
ATOM 2271 N N . LEU A 1 285 ? -0.018 0.572 22.112 1.00 89.25 285 LEU A N 1
ATOM 2272 C CA . LEU A 1 285 ? -1.026 1.071 23.051 1.00 89.25 285 LEU A CA 1
ATOM 2273 C C . LEU A 1 285 ? -2.435 0.553 22.718 1.00 89.25 285 LEU A C 1
ATOM 2275 O O . LEU A 1 285 ? -3.145 0.095 23.612 1.00 89.25 285 LEU A O 1
ATOM 2279 N N . ILE A 1 286 ? -2.822 0.553 21.436 1.00 92.38 286 ILE A N 1
ATOM 2280 C CA . ILE A 1 286 ? -4.108 0.003 20.969 1.00 92.38 286 ILE A CA 1
ATOM 2281 C C . ILE A 1 286 ? -4.202 -1.505 21.256 1.00 92.38 286 ILE A C 1
ATOM 2283 O O . ILE A 1 286 ? -5.242 -1.994 21.711 1.00 92.38 286 ILE A O 1
ATOM 2287 N N . LYS A 1 287 ? -3.124 -2.263 21.010 1.00 91.38 287 LYS A N 1
ATOM 2288 C CA . LYS A 1 287 ? -3.073 -3.708 21.293 1.00 91.38 287 LYS A CA 1
ATOM 2289 C C . LYS A 1 287 ? -3.173 -3.997 22.788 1.00 91.38 287 LYS A C 1
ATOM 2291 O O . LYS A 1 287 ? -3.939 -4.883 23.168 1.00 91.38 287 LYS A O 1
ATOM 2296 N N . ASP A 1 288 ? -2.453 -3.244 23.613 1.00 89.81 288 ASP A N 1
ATOM 2297 C CA . ASP A 1 288 ? -2.484 -3.378 25.069 1.00 89.81 288 ASP A CA 1
ATOM 2298 C C . ASP A 1 288 ? -3.884 -3.077 25.609 1.00 89.81 288 ASP A C 1
ATOM 2300 O O . ASP A 1 288 ? -4.462 -3.914 26.302 1.00 89.81 288 ASP A O 1
ATOM 2304 N N . ALA A 1 289 ? -4.486 -1.953 25.203 1.00 93.38 289 ALA A N 1
ATOM 2305 C CA . ALA A 1 289 ? -5.860 -1.598 25.562 1.00 93.38 289 ALA A CA 1
ATOM 2306 C C . ALA A 1 289 ? -6.859 -2.694 25.152 1.00 93.38 289 ALA A C 1
ATOM 2308 O O . ALA A 1 289 ? -7.721 -3.089 25.937 1.00 93.38 289 ALA A O 1
ATOM 2309 N N . THR A 1 290 ? -6.704 -3.253 23.947 1.00 93.75 290 THR A N 1
ATOM 2310 C CA . THR A 1 290 ? -7.535 -4.367 23.464 1.00 93.75 290 THR A CA 1
ATOM 2311 C C . THR A 1 290 ? -7.375 -5.620 24.327 1.00 93.75 290 THR A C 1
ATOM 2313 O O . THR A 1 290 ? -8.363 -6.294 24.624 1.00 93.75 290 THR A O 1
ATOM 2316 N N . LYS A 1 291 ? -6.141 -5.969 24.711 1.00 93.94 291 LYS A N 1
ATOM 2317 C CA . LYS A 1 291 ? -5.857 -7.129 25.566 1.00 93.94 291 LYS A CA 1
ATOM 2318 C C . LYS A 1 291 ? -6.486 -6.944 26.947 1.00 93.94 291 LYS A C 1
ATOM 2320 O O . LYS A 1 291 ? -7.220 -7.823 27.391 1.00 93.94 291 LYS A O 1
ATOM 2325 N N . MET A 1 292 ? -6.276 -5.782 27.559 1.00 95.69 292 MET A N 1
ATOM 2326 C CA . MET A 1 292 ? -6.837 -5.434 28.865 1.00 95.69 292 MET A CA 1
ATOM 2327 C C . MET A 1 292 ? -8.369 -5.459 28.852 1.00 95.69 292 MET A C 1
ATOM 2329 O O . MET A 1 292 ? -8.982 -6.030 29.750 1.00 95.69 292 MET A O 1
ATOM 2333 N N . LEU A 1 293 ? -9.003 -4.930 27.801 1.00 95.62 293 LEU A N 1
ATOM 2334 C CA . LEU A 1 293 ? -10.458 -4.975 27.643 1.00 95.62 293 LEU A CA 1
ATOM 2335 C C . LEU A 1 293 ? -10.989 -6.414 27.543 1.00 95.62 293 LEU A C 1
ATOM 2337 O O . LEU A 1 293 ? -12.015 -6.745 28.139 1.00 95.62 293 LEU A O 1
ATOM 2341 N N . LYS A 1 294 ? -10.298 -7.288 26.799 1.00 94.19 294 LYS A N 1
ATOM 2342 C CA . LYS A 1 294 ? -10.666 -8.711 26.706 1.00 94.19 294 LYS A CA 1
ATOM 2343 C C . LYS A 1 294 ? -10.562 -9.411 28.059 1.00 94.19 294 LYS A C 1
ATOM 2345 O O . LYS A 1 294 ? -11.448 -10.193 28.395 1.00 94.19 294 LYS A O 1
ATOM 2350 N N . GLU A 1 295 ? -9.501 -9.140 28.812 1.00 95.0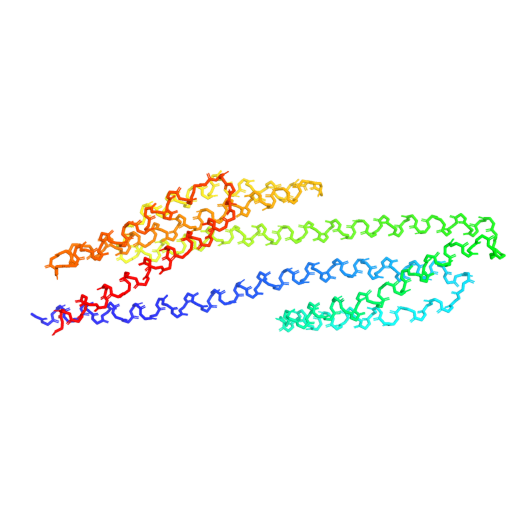6 295 GLU A N 1
ATOM 2351 C CA . GLU A 1 295 ? -9.289 -9.701 30.150 1.00 95.06 295 GLU A CA 1
ATOM 2352 C C . GLU A 1 295 ? -10.344 -9.205 31.143 1.00 95.06 295 GLU A C 1
ATOM 2354 O O . GLU A 1 295 ? -10.933 -10.018 31.852 1.00 95.06 295 GLU A O 1
ATOM 2359 N N . LEU A 1 296 ? -10.661 -7.908 31.137 1.00 94.56 296 LEU A N 1
ATOM 2360 C CA . LEU A 1 296 ? -11.724 -7.329 31.960 1.00 94.56 296 LEU A CA 1
ATOM 2361 C C . LEU A 1 296 ? -13.084 -7.978 31.667 1.00 94.56 296 LEU A C 1
ATOM 2363 O O . LEU A 1 296 ? -13.766 -8.442 32.577 1.00 94.56 296 LEU A O 1
ATOM 2367 N N . ASN A 1 297 ? -13.449 -8.089 30.389 1.00 91.81 297 ASN A N 1
ATOM 2368 C CA . ASN A 1 297 ? -14.696 -8.737 29.985 1.00 91.81 297 ASN A CA 1
ATOM 2369 C C . ASN A 1 297 ? -14.739 -10.227 30.374 1.00 91.81 297 ASN A C 1
ATOM 2371 O O . ASN A 1 297 ? -15.807 -10.771 30.638 1.00 91.81 297 ASN A O 1
ATOM 2375 N N . LYS A 1 298 ? -13.589 -10.911 30.404 1.00 94.00 298 LYS A N 1
ATOM 2376 C CA . LYS A 1 298 ? -13.505 -12.292 30.893 1.00 94.00 298 LYS A CA 1
ATOM 2377 C C . LYS A 1 298 ? -13.789 -12.360 32.399 1.00 94.00 298 LYS A C 1
ATOM 2379 O O . LYS A 1 298 ? -14.652 -13.136 32.793 1.00 94.00 298 LYS A O 1
ATOM 2384 N N . LYS A 1 299 ? -13.131 -11.518 33.204 1.00 93.44 299 LYS A N 1
ATOM 2385 C CA . LYS A 1 299 ? -13.331 -11.453 34.663 1.00 93.44 299 LYS A CA 1
ATOM 2386 C C . LYS A 1 299 ? -14.785 -11.153 35.039 1.00 93.44 299 LYS A C 1
ATOM 2388 O O . LYS A 1 299 ? -15.339 -11.795 35.922 1.00 93.44 299 LYS A O 1
ATOM 2393 N N . LEU A 1 300 ? -15.425 -10.221 34.328 1.00 92.31 300 LEU A N 1
ATOM 2394 C CA . LEU A 1 300 ? -16.842 -9.900 34.531 1.00 92.31 300 LEU A CA 1
ATOM 2395 C C . LEU A 1 300 ? -17.752 -11.124 34.378 1.00 92.31 300 LEU A C 1
ATOM 2397 O O . LEU A 1 300 ? -18.641 -11.345 35.194 1.00 92.31 300 LEU A O 1
ATOM 2401 N N . LYS A 1 301 ? -17.492 -11.958 33.368 1.00 88.50 301 LYS A N 1
ATOM 2402 C CA . LYS A 1 301 ? -18.263 -13.186 33.136 1.00 88.50 301 LYS A CA 1
ATOM 2403 C C . LYS A 1 301 ? -18.038 -14.230 34.224 1.00 88.50 301 LYS A C 1
ATOM 2405 O O . LYS A 1 301 ? -18.983 -14.912 34.606 1.00 88.50 301 LYS A O 1
ATOM 2410 N N . GLU A 1 302 ? -16.804 -14.354 34.704 1.00 91.56 302 GLU A N 1
ATOM 2411 C CA . GLU A 1 302 ? -16.455 -15.279 35.786 1.00 91.56 302 GLU A CA 1
ATOM 2412 C C . GLU A 1 302 ? -17.135 -14.882 37.103 1.00 91.56 302 GLU A C 1
ATOM 2414 O O . GLU A 1 302 ? -17.626 -15.757 37.802 1.00 91.56 302 GLU A O 1
ATOM 2419 N N . ASN A 1 303 ? -17.267 -13.583 37.393 1.00 84.00 303 ASN A N 1
ATOM 2420 C CA . ASN A 1 303 ? -17.971 -13.098 38.589 1.00 84.00 303 ASN A CA 1
ATOM 2421 C C . ASN A 1 303 ? -19.504 -13.172 38.493 1.00 84.00 303 ASN A C 1
ATOM 2423 O O . ASN A 1 303 ? -20.184 -13.089 39.513 1.00 84.00 303 ASN A O 1
ATOM 2427 N N . ALA A 1 304 ? -20.058 -13.260 37.282 1.00 77.81 304 ALA A N 1
ATOM 2428 C CA . ALA A 1 304 ? -21.498 -13.376 37.052 1.00 77.81 304 ALA A CA 1
ATOM 2429 C C . ALA A 1 304 ? -22.009 -14.832 37.074 1.00 77.81 304 ALA A C 1
ATOM 2431 O O . ALA A 1 304 ? -23.222 -15.044 36.968 1.00 77.81 304 ALA A O 1
ATOM 2432 N N . SER A 1 305 ? -21.093 -15.808 37.154 1.00 65.00 305 SER A N 1
ATOM 2433 C CA . SER A 1 305 ? -21.356 -17.257 37.170 1.00 65.00 305 SER A CA 1
ATOM 2434 C C . SER A 1 305 ? -21.423 -17.789 38.597 1.00 65.00 305 SER A C 1
ATOM 2436 O O . SER A 1 305 ? -22.301 -18.644 38.846 1.00 65.00 305 SER A O 1
#

pLDDT: mean 84.75, std 17.07, range [29.36, 97.94]